Protein AF-A0A2M7LIJ0-F1 (afdb_monomer_lite)

Sequence (311 aa):
MPNNDDQLQQQYQEILNKYASSISPPPPIDIPPEVPESPKLDLEPKVDQMPIDIDTSPVDAPTKEPETLPLAPIIETPKLNLEAKVDQIPADIDEKLISPPIYFPPETENNKPSNFSKYLFYFSLIIFITVASAIGYNFINSQQVPVPTNDTVPATSSATETKFCELNDTKIAVGQTFPATDSCNVCSCNPDSTILCTENACDTDESVLGTSATPTKKVETKVYKDIKYGYQFECPITFKYQLVGTSVDGNKFPYKVETCTDGEAITTISVYDNTVIHSFGNVETQISPDKKYVIEMISDYPNIISSFKFL

Organism: NCBI:txid1974873

Structure (mmCIF, N/CA/C/O backbone):
data_AF-A0A2M7LIJ0-F1
#
_entry.id   AF-A0A2M7LIJ0-F1
#
loop_
_atom_site.group_PDB
_atom_site.id
_atom_site.type_symbol
_atom_site.label_atom_id
_atom_site.label_alt_id
_atom_site.label_comp_id
_atom_site.label_asym_id
_atom_site.label_entity_id
_atom_site.label_seq_id
_atom_site.pdbx_PDB_ins_code
_atom_site.Cartn_x
_atom_site.Cartn_y
_atom_site.Cartn_z
_atom_site.occupancy
_atom_site.B_iso_or_equiv
_atom_site.auth_seq_id
_atom_site.auth_comp_id
_atom_site.auth_asym_id
_atom_site.auth_atom_id
_atom_site.pdbx_PDB_model_num
ATOM 1 N N . MET A 1 1 ? 50.949 -19.245 -4.427 1.00 47.34 1 MET A N 1
ATOM 2 C CA . MET A 1 1 ? 50.343 -17.898 -4.452 1.00 47.34 1 MET A CA 1
ATOM 3 C C . MET A 1 1 ? 49.037 -18.003 -3.686 1.00 47.34 1 MET A C 1
ATOM 5 O O . MET A 1 1 ? 48.325 -18.959 -3.971 1.00 47.34 1 MET A O 1
ATOM 9 N N . PRO A 1 2 ? 48.788 -17.173 -2.659 1.00 53.78 2 PRO A N 1
ATOM 10 C CA . PRO A 1 2 ? 47.576 -17.305 -1.856 1.00 53.78 2 PRO A CA 1
ATOM 11 C C . PRO A 1 2 ? 46.348 -17.009 -2.722 1.00 53.78 2 PRO A C 1
ATOM 13 O O . PRO A 1 2 ? 46.418 -16.186 -3.636 1.00 53.78 2 PRO A O 1
ATOM 16 N N . ASN A 1 3 ? 45.276 -17.762 -2.485 1.00 62.16 3 ASN A N 1
ATOM 17 C CA . ASN A 1 3 ? 44.061 -17.745 -3.286 1.00 62.16 3 ASN A CA 1
ATOM 18 C C . ASN A 1 3 ? 43.369 -16.381 -3.135 1.00 62.16 3 ASN A C 1
ATOM 20 O O . ASN A 1 3 ? 43.261 -15.860 -2.026 1.00 62.16 3 ASN A O 1
ATOM 24 N N . ASN A 1 4 ? 42.919 -15.789 -4.242 1.00 66.19 4 ASN A N 1
ATOM 25 C CA . ASN A 1 4 ? 42.335 -14.439 -4.254 1.00 66.19 4 ASN A CA 1
ATOM 26 C C . ASN A 1 4 ? 41.064 -14.348 -3.380 1.00 66.19 4 ASN A C 1
ATOM 28 O O . ASN A 1 4 ? 40.712 -13.277 -2.895 1.00 66.19 4 ASN A O 1
ATOM 32 N N . ASP A 1 5 ? 40.416 -15.492 -3.157 1.00 71.62 5 ASP A N 1
ATOM 33 C CA . ASP A 1 5 ? 39.226 -15.647 -2.320 1.00 71.62 5 ASP A CA 1
ATOM 34 C C . ASP A 1 5 ? 39.545 -15.546 -0.814 1.00 71.62 5 ASP A C 1
ATOM 36 O O . ASP A 1 5 ? 38.795 -14.944 -0.046 1.00 71.62 5 ASP A O 1
ATOM 40 N N . ASP A 1 6 ? 40.721 -16.029 -0.390 1.00 75.62 6 ASP A N 1
ATOM 41 C CA . ASP A 1 6 ? 41.156 -15.964 1.013 1.00 75.62 6 ASP A CA 1
ATOM 42 C C . ASP A 1 6 ? 41.443 -14.519 1.442 1.00 75.62 6 ASP A C 1
ATOM 44 O O . ASP A 1 6 ? 41.199 -14.139 2.586 1.00 75.62 6 ASP A O 1
ATOM 48 N N . GLN A 1 7 ? 41.931 -13.686 0.516 1.00 80.00 7 GLN A N 1
ATOM 49 C CA . GLN A 1 7 ? 42.157 -12.260 0.769 1.00 80.00 7 GLN A CA 1
ATOM 50 C C . GLN A 1 7 ? 40.841 -11.491 0.909 1.00 80.00 7 GLN A C 1
ATOM 52 O O . GLN A 1 7 ? 40.719 -10.636 1.787 1.00 80.00 7 GLN A O 1
ATOM 57 N N . LEU A 1 8 ? 39.837 -11.825 0.094 1.00 82.81 8 LEU A N 1
ATOM 58 C CA . LEU A 1 8 ? 38.516 -11.204 0.167 1.00 82.81 8 LEU A CA 1
ATOM 59 C C . LEU A 1 8 ? 37.793 -11.579 1.470 1.00 82.81 8 LEU A C 1
ATOM 61 O O . LEU A 1 8 ? 37.201 -10.719 2.122 1.00 82.81 8 LEU A O 1
ATOM 65 N N . GLN A 1 9 ? 37.902 -12.842 1.887 1.00 83.06 9 GLN A N 1
ATOM 66 C CA . GLN A 1 9 ? 37.385 -13.337 3.167 1.00 83.06 9 GLN A CA 1
ATOM 67 C C . GLN A 1 9 ? 38.039 -12.625 4.359 1.00 83.06 9 GLN A C 1
ATOM 69 O O . GLN A 1 9 ? 37.346 -12.203 5.286 1.00 83.06 9 GLN A O 1
ATOM 74 N N . GLN A 1 10 ? 39.362 -12.442 4.326 1.00 87.12 10 GLN A N 1
ATOM 75 C CA . GLN A 1 10 ? 40.087 -11.726 5.380 1.00 87.12 10 GLN A CA 1
ATOM 76 C C . GLN A 1 10 ? 39.671 -10.255 5.456 1.00 87.12 10 GLN A C 1
ATOM 78 O O . GLN A 1 10 ? 39.365 -9.762 6.541 1.00 87.12 10 GLN A O 1
ATOM 83 N N . GLN A 1 11 ? 39.557 -9.583 4.309 1.00 86.88 11 GLN A N 1
ATOM 84 C CA . GLN A 1 11 ? 39.104 -8.195 4.250 1.00 86.88 11 GLN A CA 1
ATOM 85 C C . GLN A 1 11 ? 37.673 -8.037 4.789 1.00 86.88 11 GLN A C 1
ATOM 87 O O . GLN A 1 11 ? 37.376 -7.077 5.501 1.00 86.88 11 GLN A O 1
ATOM 92 N N . TYR A 1 12 ? 36.786 -8.990 4.495 1.00 88.06 12 TYR A N 1
ATOM 93 C CA . TYR A 1 12 ? 35.421 -8.991 5.017 1.00 88.06 12 TYR A CA 1
ATOM 94 C C . TYR A 1 12 ? 35.385 -9.139 6.548 1.00 88.06 12 TYR A C 1
ATOM 96 O O . TYR A 1 12 ? 34.659 -8.409 7.228 1.00 88.06 12 TYR A O 1
ATOM 104 N N . GLN A 1 13 ? 36.214 -10.024 7.108 1.00 90.06 13 GLN A N 1
ATOM 105 C CA . GLN A 1 13 ? 36.285 -10.234 8.557 1.00 90.06 13 GLN A CA 1
ATOM 106 C C . GLN A 1 13 ? 36.891 -9.047 9.313 1.00 90.06 13 GLN A C 1
ATOM 108 O O . GLN A 1 13 ? 36.435 -8.707 10.406 1.00 90.06 13 GLN A O 1
ATOM 113 N N . GLU A 1 14 ? 37.874 -8.356 8.734 1.00 91.75 14 GLU A N 1
ATOM 114 C CA . GLU A 1 14 ? 38.424 -7.131 9.325 1.00 91.75 14 GLU A CA 1
ATOM 115 C C . GLU A 1 14 ? 37.377 -6.017 9.429 1.00 91.75 14 GLU A C 1
ATOM 117 O O . GLU A 1 14 ? 37.318 -5.306 10.437 1.00 91.75 14 GLU A O 1
ATOM 122 N N . ILE A 1 15 ? 36.511 -5.891 8.420 1.00 86.44 15 ILE A N 1
ATOM 123 C CA . ILE A 1 15 ? 35.412 -4.923 8.428 1.00 86.44 15 ILE A CA 1
ATOM 124 C C . ILE A 1 15 ? 34.430 -5.251 9.559 1.00 86.44 15 ILE A C 1
ATOM 126 O O . ILE A 1 15 ? 34.106 -4.364 10.350 1.00 86.44 15 ILE A O 1
ATOM 130 N N . LEU A 1 16 ? 34.005 -6.511 9.691 1.00 82.94 16 LEU A N 1
ATOM 131 C CA . LEU A 1 16 ? 33.102 -6.946 10.765 1.00 82.94 16 LEU A CA 1
ATOM 132 C C . LEU A 1 16 ? 33.680 -6.672 12.157 1.00 82.94 16 LEU A C 1
ATOM 134 O O . LEU A 1 16 ? 32.997 -6.098 13.007 1.00 82.94 16 LEU A O 1
ATOM 138 N N . ASN A 1 17 ? 34.954 -7.001 12.372 1.00 83.81 17 ASN A N 1
ATOM 139 C CA . ASN A 1 17 ? 35.629 -6.765 13.648 1.00 83.81 17 ASN A CA 1
ATOM 140 C C . ASN A 1 17 ? 35.741 -5.271 13.975 1.00 83.81 17 ASN A C 1
ATOM 142 O O . ASN A 1 17 ? 35.553 -4.869 15.126 1.00 83.81 17 ASN A O 1
ATOM 146 N N . LYS A 1 18 ? 35.977 -4.425 12.966 1.00 85.88 18 LYS A N 1
ATOM 147 C CA . LYS A 1 18 ? 35.991 -2.968 13.132 1.00 85.88 18 LYS A CA 1
ATOM 148 C C . LYS A 1 18 ? 34.626 -2.441 13.576 1.00 85.88 18 LYS A C 1
ATOM 150 O O . LYS A 1 18 ? 34.569 -1.647 14.514 1.00 85.88 18 LYS A O 1
ATOM 155 N N . TYR A 1 19 ? 33.537 -2.910 12.966 1.00 78.06 19 TYR A N 1
ATOM 156 C CA . TYR A 1 19 ? 32.184 -2.535 13.389 1.00 78.06 19 TYR A CA 1
ATOM 157 C C . TYR A 1 19 ? 31.871 -3.028 14.805 1.00 78.06 19 TYR A C 1
ATOM 159 O O . TYR A 1 19 ? 31.426 -2.230 15.627 1.00 78.06 19 TYR A O 1
ATOM 167 N N . ALA A 1 20 ? 32.191 -4.283 15.131 1.00 81.69 20 ALA A N 1
ATOM 168 C CA . ALA A 1 20 ? 31.988 -4.838 16.470 1.00 81.69 20 ALA A CA 1
ATOM 169 C C . ALA A 1 20 ? 32.744 -4.048 17.554 1.00 81.69 20 ALA A C 1
ATOM 171 O O . ALA A 1 20 ? 32.198 -3.791 18.621 1.00 81.69 20 ALA A O 1
ATOM 172 N N . SER A 1 21 ? 33.964 -3.583 17.261 1.00 75.44 21 SER A N 1
ATOM 173 C CA . SER A 1 21 ? 34.760 -2.767 18.190 1.00 75.44 21 SER A CA 1
ATOM 174 C C . SER A 1 21 ? 34.251 -1.330 18.374 1.00 75.44 21 SER A C 1
ATOM 176 O O . SER A 1 21 ? 34.601 -0.677 19.353 1.00 75.44 21 SER A O 1
ATOM 178 N N . SER A 1 22 ? 33.431 -0.830 17.443 1.00 74.69 22 SER A N 1
ATOM 179 C CA . SER A 1 22 ? 32.863 0.526 17.493 1.00 74.69 22 SER A CA 1
ATOM 180 C C . SER A 1 22 ? 31.542 0.615 18.262 1.00 74.69 22 SER A C 1
ATOM 182 O O . SER A 1 22 ? 31.063 1.713 18.542 1.00 74.69 22 SER A O 1
ATOM 184 N N . ILE A 1 23 ? 30.962 -0.533 18.623 1.00 78.25 23 ILE A N 1
ATOM 185 C CA . ILE A 1 23 ? 29.741 -0.619 19.417 1.00 78.25 23 ILE A CA 1
ATOM 186 C C . ILE A 1 23 ? 30.167 -0.793 20.875 1.00 78.25 23 ILE A C 1
ATOM 188 O O . ILE A 1 23 ? 30.446 -1.900 21.330 1.00 78.25 23 ILE A O 1
ATOM 192 N N . SER A 1 24 ? 30.244 0.310 21.620 1.00 69.75 24 SER A N 1
ATOM 193 C CA . SER A 1 24 ? 30.340 0.223 23.078 1.00 69.75 24 SER A CA 1
ATOM 194 C C . SER A 1 24 ? 29.081 -0.474 23.606 1.00 69.75 24 SER A C 1
ATOM 196 O O . SER A 1 24 ? 27.980 -0.088 23.199 1.00 69.75 24 SER A O 1
ATOM 198 N N . PRO A 1 25 ? 29.196 -1.477 24.495 1.00 72.25 25 PRO A N 1
ATOM 199 C CA . PRO A 1 25 ? 28.020 -2.052 25.127 1.00 72.25 25 PRO A CA 1
ATOM 200 C C . PRO A 1 25 ? 27.254 -0.945 25.868 1.00 72.25 25 PRO A C 1
ATOM 202 O O . PRO A 1 25 ? 27.887 -0.040 26.428 1.00 72.25 25 PRO A O 1
ATOM 205 N N . PRO A 1 26 ? 25.909 -0.980 25.864 1.00 67.38 26 PRO A N 1
ATOM 206 C CA . PRO A 1 26 ? 25.129 -0.043 26.655 1.00 67.38 26 PRO A CA 1
ATOM 207 C C . PRO A 1 26 ? 25.558 -0.146 28.127 1.00 67.38 26 PRO A C 1
ATOM 209 O O . PRO A 1 26 ? 25.903 -1.241 28.587 1.00 67.38 26 PRO A O 1
ATOM 212 N N . PRO A 1 27 ? 25.578 0.977 28.868 1.00 68.19 27 PRO A N 1
ATOM 213 C CA . PRO A 1 27 ? 25.900 0.941 30.285 1.00 68.19 27 PRO A CA 1
ATOM 214 C C . PRO A 1 27 ? 24.936 -0.013 31.008 1.00 68.19 27 PRO A C 1
ATOM 216 O O . PRO A 1 27 ? 23.772 -0.114 30.603 1.00 68.19 27 PRO A O 1
ATOM 219 N N . PRO A 1 28 ? 25.396 -0.717 32.059 1.00 66.44 28 PRO A N 1
ATOM 220 C CA . PRO A 1 28 ? 24.528 -1.567 32.858 1.00 66.44 28 PRO A CA 1
ATOM 221 C C . PRO A 1 28 ? 23.328 -0.752 33.338 1.00 66.44 28 PRO A C 1
ATOM 223 O O . PRO A 1 28 ? 23.492 0.309 33.939 1.00 66.44 28 PRO A O 1
ATOM 226 N N . ILE A 1 29 ? 22.125 -1.229 33.031 1.00 63.50 29 ILE A N 1
ATOM 227 C CA . ILE A 1 29 ? 20.906 -0.678 33.610 1.00 63.50 29 ILE A CA 1
ATOM 228 C C . ILE A 1 29 ? 20.912 -1.129 35.070 1.00 63.50 29 ILE A C 1
ATOM 230 O O . ILE A 1 29 ? 20.751 -2.319 35.343 1.00 63.50 29 ILE A O 1
ATOM 234 N N . ASP A 1 30 ? 21.138 -0.196 35.993 1.00 57.03 30 ASP A N 1
ATOM 235 C CA . ASP A 1 30 ? 20.920 -0.430 37.418 1.00 57.03 30 ASP A CA 1
ATOM 236 C C . ASP A 1 30 ? 19.435 -0.749 37.614 1.00 57.03 30 ASP A C 1
ATOM 238 O O . ASP A 1 30 ? 18.575 0.129 37.537 1.00 57.03 30 ASP A O 1
ATOM 242 N N . ILE A 1 31 ? 19.127 -2.032 37.809 1.00 58.44 31 ILE A N 1
ATOM 243 C CA . ILE A 1 31 ? 17.791 -2.497 38.175 1.00 58.44 31 ILE A CA 1
ATOM 244 C C . ILE A 1 31 ? 17.533 -1.984 39.601 1.00 58.44 31 ILE A C 1
ATOM 246 O O . ILE A 1 31 ? 18.269 -2.369 40.516 1.00 58.44 31 ILE A O 1
ATOM 250 N N . PRO A 1 32 ? 16.529 -1.116 39.828 1.00 65.94 32 PRO A N 1
ATOM 251 C CA . PRO A 1 32 ? 16.154 -0.708 41.175 1.00 65.94 32 PRO A CA 1
ATOM 252 C C . PRO A 1 32 ? 15.731 -1.940 41.987 1.00 65.94 32 PRO A C 1
ATOM 254 O O . PRO A 1 32 ? 15.105 -2.841 41.424 1.00 65.94 32 PRO A O 1
ATOM 257 N N . PRO A 1 33 ? 16.051 -2.005 43.291 1.00 61.12 33 PRO A N 1
ATOM 258 C CA . PRO A 1 33 ? 15.687 -3.145 44.113 1.00 61.12 33 PRO A CA 1
ATOM 259 C C . PRO A 1 33 ? 14.172 -3.345 44.110 1.00 61.12 33 PRO A C 1
ATOM 261 O O . PRO A 1 33 ? 13.393 -2.399 44.236 1.00 61.12 33 PRO A O 1
ATOM 264 N N . GLU A 1 34 ? 13.808 -4.611 43.948 1.00 56.66 34 GLU A N 1
ATOM 265 C CA . GLU A 1 34 ? 12.465 -5.168 43.942 1.00 56.66 34 GLU A CA 1
ATOM 266 C C . GLU A 1 34 ? 11.611 -4.561 45.065 1.00 56.66 34 GLU A C 1
ATOM 268 O O . GLU A 1 34 ? 11.917 -4.685 46.254 1.00 56.66 34 GLU A O 1
ATOM 273 N N . VAL A 1 35 ? 10.559 -3.839 44.668 1.00 55.34 35 VAL A N 1
ATOM 274 C CA . VAL A 1 35 ? 9.555 -3.310 45.594 1.00 55.34 35 VAL A CA 1
ATOM 275 C C . VAL A 1 35 ? 8.868 -4.515 46.242 1.00 55.34 35 VAL A C 1
ATOM 277 O O . VAL A 1 35 ? 8.357 -5.364 45.510 1.00 55.34 35 VAL A O 1
ATOM 280 N N . PRO A 1 36 ? 8.842 -4.626 47.583 1.00 55.56 36 PRO A N 1
ATOM 281 C CA . PRO A 1 36 ? 8.210 -5.756 48.239 1.00 55.56 36 PRO A CA 1
ATOM 282 C C . PRO A 1 36 ? 6.715 -5.789 47.915 1.00 55.56 36 PRO A C 1
ATOM 284 O O . PRO A 1 36 ? 6.013 -4.777 47.974 1.00 55.56 36 PRO A O 1
ATOM 287 N N . GLU A 1 37 ? 6.271 -6.989 47.559 1.00 55.00 37 GLU A N 1
ATOM 288 C CA . GLU A 1 37 ? 4.902 -7.368 47.237 1.00 55.00 37 GLU A CA 1
ATOM 289 C C . GLU A 1 37 ? 3.915 -6.787 48.264 1.00 55.00 37 GLU A C 1
ATOM 291 O O . GLU A 1 37 ? 4.016 -7.017 49.472 1.00 55.00 37 GLU A O 1
ATOM 296 N N . SER A 1 38 ? 2.974 -5.975 47.779 1.00 49.22 38 SER A N 1
ATOM 297 C CA . SER A 1 38 ? 1.906 -5.417 48.608 1.00 49.22 38 SER A CA 1
ATOM 298 C C . SER A 1 38 ? 0.938 -6.535 49.024 1.00 49.22 38 SER A C 1
ATOM 300 O O . SER A 1 38 ? 0.621 -7.387 48.192 1.00 49.22 38 SER A O 1
ATOM 302 N N . PRO A 1 39 ? 0.428 -6.557 50.270 1.00 54.94 39 PRO A N 1
ATOM 303 C CA . PRO A 1 39 ? -0.480 -7.611 50.713 1.00 54.94 39 PRO A CA 1
ATOM 304 C C . PRO A 1 39 ? -1.789 -7.584 49.915 1.00 54.94 39 PRO A C 1
ATOM 306 O O . PRO A 1 39 ? -2.408 -6.527 49.774 1.00 54.94 39 PRO A O 1
ATOM 309 N N . LYS A 1 40 ? -2.229 -8.756 49.438 1.00 48.50 40 LYS A N 1
ATOM 310 C CA . LYS A 1 40 ? -3.581 -8.979 48.907 1.00 48.50 40 LYS A CA 1
ATOM 311 C C . LYS A 1 40 ? -4.617 -8.488 49.919 1.00 48.50 40 LYS A C 1
ATOM 313 O O . LYS A 1 40 ? -4.705 -9.018 51.024 1.00 48.50 40 LYS A O 1
ATOM 318 N N . LEU A 1 41 ? -5.393 -7.484 49.523 1.00 43.84 41 LEU A N 1
ATOM 319 C CA . LEU A 1 41 ? -6.593 -7.069 50.233 1.00 43.84 41 LEU A CA 1
ATOM 320 C C . LEU A 1 41 ? -7.766 -7.859 49.646 1.00 43.84 41 LEU A C 1
ATOM 322 O O . LEU A 1 41 ? -8.267 -7.527 48.574 1.00 43.84 41 LEU A O 1
ATOM 326 N N . ASP A 1 42 ? -8.161 -8.929 50.333 1.00 45.94 42 ASP A N 1
ATOM 327 C CA . ASP A 1 42 ? -9.402 -9.644 50.048 1.00 45.94 42 ASP A CA 1
ATOM 328 C C . ASP A 1 42 ? -10.584 -8.705 50.340 1.00 45.94 42 ASP A C 1
ATOM 330 O O . ASP A 1 42 ? -10.904 -8.409 51.492 1.00 45.94 42 ASP A O 1
ATOM 334 N N . LEU A 1 43 ? -11.210 -8.192 49.281 1.00 46.78 43 LEU A N 1
ATOM 335 C CA . LEU A 1 43 ? -12.466 -7.450 49.349 1.00 46.78 43 LEU A CA 1
ATOM 336 C C . LEU A 1 43 ? -13.600 -8.376 48.912 1.00 46.78 43 LEU A C 1
ATOM 338 O O . LEU A 1 43 ? -13.874 -8.566 47.730 1.00 46.78 43 LEU A O 1
ATOM 342 N N . GLU A 1 44 ? -14.252 -8.958 49.911 1.00 56.97 44 GLU A N 1
ATOM 343 C CA . GLU A 1 44 ? -15.566 -9.587 49.804 1.00 56.97 44 GLU A CA 1
ATOM 344 C C . GLU A 1 44 ? -16.628 -8.505 49.502 1.00 56.97 44 GLU A C 1
ATOM 346 O O . GLU A 1 44 ? -16.613 -7.445 50.141 1.00 56.97 44 GLU A O 1
ATOM 351 N N . PRO A 1 45 ? -17.572 -8.716 48.565 1.00 44.81 45 PRO A N 1
ATOM 352 C CA . PRO A 1 45 ? -18.580 -7.715 48.255 1.00 44.81 45 PRO A CA 1
ATOM 353 C C . PRO A 1 45 ? -19.718 -7.793 49.279 1.00 44.81 45 PRO A C 1
ATOM 355 O O . PRO A 1 45 ? -20.581 -8.669 49.211 1.00 44.81 45 PRO A O 1
ATOM 358 N N . LYS A 1 46 ? -19.759 -6.848 50.225 1.00 43.12 46 LYS A N 1
ATOM 359 C CA . LYS A 1 46 ? -20.992 -6.555 50.964 1.00 43.12 46 LYS A CA 1
ATOM 360 C C . LYS A 1 46 ? -21.889 -5.668 50.111 1.00 43.12 46 LYS A C 1
ATOM 362 O O . LYS A 1 46 ? -21.620 -4.487 49.911 1.00 43.12 46 LYS A O 1
ATOM 367 N N . VAL A 1 47 ? -22.953 -6.278 49.603 1.00 48.00 47 VAL A N 1
ATOM 368 C CA . VAL A 1 47 ? -24.116 -5.598 49.038 1.00 48.00 47 VAL A CA 1
ATOM 369 C C . VAL A 1 47 ? -24.907 -5.014 50.202 1.00 48.00 47 VAL A C 1
ATOM 371 O O . VAL A 1 47 ? -25.642 -5.744 50.859 1.00 48.00 47 VAL A O 1
ATOM 374 N N . ASP A 1 48 ? -24.770 -3.714 50.442 1.00 42.34 48 ASP A N 1
ATOM 375 C CA . ASP A 1 48 ? -25.717 -2.969 51.267 1.00 42.34 48 ASP A CA 1
ATOM 376 C C . ASP A 1 48 ? -26.477 -1.975 50.384 1.00 42.34 48 ASP A C 1
ATOM 378 O O . ASP A 1 48 ? -25.912 -1.167 49.647 1.00 42.34 48 ASP A O 1
ATOM 382 N N . GLN A 1 49 ? -27.797 -2.129 50.421 1.00 40.69 49 GLN A N 1
ATOM 383 C CA . GLN A 1 49 ? -28.786 -1.380 49.662 1.00 40.69 49 GLN A CA 1
ATOM 384 C C . GLN A 1 49 ? -28.815 0.083 50.115 1.00 40.69 49 GLN A C 1
ATOM 386 O O . GLN A 1 49 ? -28.925 0.378 51.303 1.00 40.69 49 GLN A O 1
ATOM 391 N N . MET A 1 50 ? -28.778 0.997 49.149 1.00 40.28 50 MET A N 1
ATOM 392 C CA . MET A 1 50 ? -29.030 2.421 49.350 1.00 40.28 50 MET A CA 1
ATOM 393 C C . MET A 1 50 ? -30.540 2.692 49.262 1.00 40.28 50 MET A C 1
ATOM 395 O O . MET A 1 50 ? -31.152 2.314 48.259 1.00 40.28 50 MET A O 1
ATOM 399 N N . PRO A 1 51 ? -31.160 3.371 50.243 1.00 56.31 51 PRO A N 1
ATOM 400 C CA . PRO A 1 51 ? -32.451 4.006 50.048 1.00 56.31 51 PRO A CA 1
ATOM 40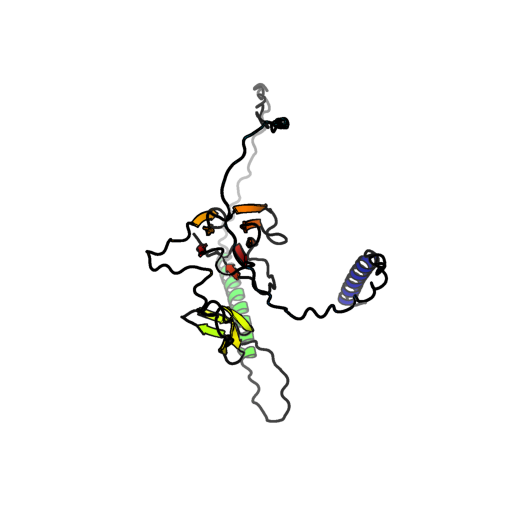1 C C . PRO A 1 51 ? -32.265 5.396 49.439 1.00 56.31 51 PRO A C 1
ATOM 403 O O . PRO A 1 51 ? -31.392 6.173 49.824 1.00 56.31 51 PRO A O 1
ATOM 406 N N . ILE A 1 52 ? -33.120 5.658 48.462 1.00 46.03 52 ILE A N 1
ATOM 407 C CA . ILE A 1 52 ? -33.355 6.932 47.798 1.00 46.03 52 ILE A CA 1
ATOM 408 C C . ILE A 1 52 ? -34.082 7.845 48.782 1.00 46.03 52 ILE A C 1
ATOM 410 O O . ILE A 1 52 ? -35.149 7.460 49.247 1.00 46.03 52 ILE A O 1
ATOM 414 N N . ASP A 1 53 ? -33.573 9.056 49.004 1.00 41.31 53 ASP A N 1
ATOM 415 C CA . ASP A 1 53 ? -34.392 10.164 49.489 1.00 41.31 53 ASP A CA 1
ATOM 416 C C . ASP A 1 53 ? -34.149 11.404 48.627 1.00 41.31 53 ASP A C 1
ATOM 418 O O . ASP A 1 53 ? -33.038 11.915 48.479 1.00 41.31 53 ASP A O 1
ATOM 422 N N . ILE A 1 54 ? -35.245 11.822 48.003 1.00 46.16 54 ILE A N 1
ATOM 423 C CA . ILE A 1 54 ? -35.426 13.055 47.255 1.00 46.16 54 ILE A CA 1
ATOM 424 C C . ILE A 1 54 ? -35.781 14.117 48.291 1.00 46.16 54 ILE A C 1
ATOM 426 O O . ILE A 1 54 ? -36.799 13.971 48.964 1.00 46.16 54 ILE A O 1
ATOM 430 N N . ASP A 1 55 ? -35.015 15.203 48.370 1.00 40.03 55 ASP A N 1
ATOM 431 C CA . ASP A 1 55 ? -35.575 16.456 48.865 1.00 40.03 55 ASP A CA 1
ATOM 432 C C . ASP A 1 55 ? -35.144 17.648 48.010 1.00 40.03 55 ASP A C 1
ATOM 434 O O . ASP A 1 55 ? -34.065 17.729 47.423 1.00 40.03 55 ASP A O 1
ATOM 438 N N . THR A 1 56 ? -36.122 18.521 47.904 1.00 39.88 56 THR A N 1
ATOM 439 C CA . THR A 1 56 ? -36.322 19.667 47.045 1.00 39.88 56 THR A CA 1
ATOM 440 C C . THR A 1 56 ? -35.797 20.954 47.680 1.00 39.88 56 THR A C 1
ATOM 442 O O . THR A 1 56 ? -35.757 21.100 48.896 1.00 39.88 56 THR A O 1
ATOM 445 N N . SER A 1 57 ? -35.592 21.946 46.807 1.00 41.44 57 SER A N 1
ATOM 446 C CA . SER A 1 57 ? -35.697 23.397 47.053 1.00 41.44 57 SER A CA 1
ATOM 447 C C . SER A 1 57 ? -34.431 24.232 47.344 1.00 41.44 57 SER A C 1
ATOM 449 O O . SER A 1 57 ? -33.403 23.712 47.766 1.00 41.44 57 SER A O 1
ATOM 451 N N . PRO A 1 58 ? -34.487 25.540 46.989 1.00 55.09 58 PRO A N 1
ATOM 452 C CA . PRO A 1 58 ? -33.406 26.263 46.318 1.00 55.09 58 PRO A CA 1
ATOM 453 C C . PRO A 1 58 ? -32.709 27.282 47.226 1.00 55.09 58 PRO A C 1
ATOM 455 O O . PRO A 1 58 ? -33.315 27.787 48.169 1.00 55.09 58 PRO A O 1
ATOM 458 N N . VAL A 1 59 ? -31.473 27.665 46.889 1.00 42.53 59 VAL A N 1
ATOM 459 C CA . VAL A 1 59 ? -30.826 28.856 47.461 1.00 42.53 59 VAL A CA 1
ATOM 460 C C . VAL A 1 59 ? -30.001 29.589 46.401 1.00 42.53 59 VAL A C 1
ATOM 462 O O . VAL A 1 59 ? -29.232 28.992 45.650 1.00 42.53 59 VAL A O 1
ATOM 465 N N . ASP A 1 60 ? -30.224 30.898 46.378 1.00 45.00 60 ASP A N 1
ATOM 466 C CA . ASP A 1 60 ? -29.617 31.940 45.561 1.00 45.00 60 ASP A CA 1
ATOM 467 C C . ASP A 1 60 ? -28.078 32.079 45.668 1.00 45.00 60 ASP A C 1
ATOM 469 O O . ASP A 1 60 ? -27.468 31.804 46.698 1.00 45.00 60 ASP A O 1
ATOM 473 N N . ALA A 1 61 ? -27.516 32.572 44.553 1.00 39.62 61 ALA A N 1
ATOM 474 C CA . ALA A 1 61 ? -26.294 33.362 44.278 1.00 39.62 61 ALA A CA 1
ATOM 475 C C . ALA A 1 61 ? -25.412 33.849 45.472 1.00 39.62 61 ALA A C 1
ATOM 477 O O . ALA A 1 61 ? -25.958 34.210 46.513 1.00 39.62 61 ALA A O 1
ATOM 478 N N . PRO A 1 62 ? -24.066 34.024 45.321 1.00 48.62 62 PRO A N 1
ATOM 479 C CA . PRO A 1 62 ? -23.510 35.010 44.375 1.00 48.62 62 PRO A CA 1
ATOM 480 C C . PRO A 1 62 ? -22.146 34.709 43.706 1.00 48.62 62 PRO A C 1
ATOM 482 O O . PRO A 1 62 ? -21.258 34.063 44.249 1.00 48.62 62 PRO A O 1
ATOM 485 N N . THR A 1 63 ? -21.996 35.300 42.517 1.00 41.28 63 THR A N 1
ATOM 486 C CA . THR A 1 63 ? -20.823 36.016 41.980 1.00 41.28 63 THR A CA 1
ATOM 487 C C . THR A 1 63 ? -19.423 35.613 42.466 1.00 41.28 63 THR A C 1
ATOM 489 O O . THR A 1 63 ? -18.987 36.046 43.533 1.00 41.28 63 THR A O 1
ATOM 492 N N . LYS A 1 64 ? -18.633 34.991 41.576 1.00 36.19 64 LYS A N 1
ATOM 493 C CA . LYS A 1 64 ? -17.226 35.383 41.387 1.00 36.19 64 LYS A CA 1
ATOM 494 C C . LYS A 1 64 ? -16.667 34.954 40.025 1.00 36.19 64 LYS A C 1
ATOM 496 O O . LYS A 1 64 ? -16.514 33.775 39.732 1.00 36.19 64 LYS A O 1
ATOM 501 N N . GLU A 1 65 ? -16.369 35.969 39.229 1.00 52.38 65 GLU A N 1
ATOM 502 C CA . GLU A 1 65 ? -15.444 35.985 38.096 1.00 52.38 65 GLU A CA 1
ATOM 503 C C . GLU A 1 65 ? -14.036 35.542 38.545 1.00 52.38 65 GLU A C 1
ATOM 505 O O . GLU A 1 65 ? -13.639 35.833 39.681 1.00 52.38 65 GLU A O 1
ATOM 510 N N . PRO A 1 66 ? -13.283 34.831 37.689 1.00 48.00 66 PRO A N 1
ATOM 511 C CA . PRO A 1 66 ? -11.998 35.414 37.315 1.00 48.00 66 PRO A CA 1
ATOM 512 C C . PRO A 1 66 ? -11.594 35.178 35.849 1.00 48.00 66 PRO A C 1
ATOM 514 O O . PRO A 1 66 ? -11.598 34.065 35.334 1.00 48.00 66 PRO A O 1
ATOM 517 N N . GLU A 1 67 ? -11.175 36.287 35.245 1.00 43.91 67 GLU A N 1
ATOM 518 C CA . GLU A 1 67 ? -9.931 36.447 34.486 1.00 43.91 67 GLU A CA 1
ATOM 519 C C . GLU A 1 67 ? -9.717 35.570 33.243 1.00 43.91 67 GLU A C 1
ATOM 521 O O . GLU A 1 67 ? -9.180 34.465 33.254 1.00 43.91 67 GLU A O 1
ATOM 526 N N . THR A 1 68 ? -10.023 36.200 32.111 1.00 44.75 68 THR A N 1
ATOM 527 C CA . THR A 1 68 ? -9.422 35.955 30.802 1.00 44.75 68 THR A CA 1
ATOM 528 C C . THR A 1 68 ? -7.889 35.983 30.873 1.00 44.75 68 THR A C 1
ATOM 530 O O . THR A 1 68 ? -7.298 37.045 31.079 1.00 44.75 68 THR A O 1
ATOM 533 N N . LEU A 1 69 ? -7.242 34.838 30.636 1.00 45.09 69 LEU A N 1
ATOM 534 C CA . LEU A 1 69 ? -5.810 34.774 30.330 1.00 45.09 69 LEU A CA 1
ATOM 535 C C . LEU A 1 69 ? -5.557 35.108 28.842 1.00 45.09 69 LEU A C 1
ATOM 537 O O . LEU A 1 69 ? -6.375 34.758 27.987 1.00 45.09 69 LEU A O 1
ATOM 541 N N . PRO A 1 70 ? -4.443 35.786 28.513 1.00 52.31 70 PRO A N 1
ATOM 542 C CA . PRO A 1 70 ? -4.241 36.411 27.212 1.00 52.31 70 PRO A CA 1
ATOM 543 C C . PRO A 1 70 ? -3.838 35.416 26.116 1.00 52.31 70 PRO A C 1
ATOM 545 O O . PRO A 1 70 ? -3.072 34.479 26.340 1.00 52.31 70 PRO A O 1
ATOM 548 N N . LEU A 1 71 ? -4.327 35.692 24.903 1.00 47.41 71 LEU A N 1
ATOM 549 C CA . LEU A 1 71 ? -3.894 35.083 23.645 1.00 47.41 71 LEU A CA 1
ATOM 550 C C . LEU A 1 71 ? -2.367 35.177 23.494 1.00 47.41 71 LEU A C 1
ATOM 552 O O . LEU A 1 71 ? -1.798 36.270 23.503 1.00 47.41 71 LEU A O 1
ATOM 556 N N . ALA A 1 72 ? -1.721 34.027 23.303 1.00 50.00 72 ALA A N 1
ATOM 557 C CA . ALA A 1 72 ? -0.326 33.950 22.889 1.00 50.00 72 ALA A CA 1
ATOM 558 C C . ALA A 1 72 ? -0.142 34.522 21.463 1.00 50.00 72 ALA A C 1
ATOM 560 O O . ALA A 1 72 ? -1.068 34.444 20.647 1.00 50.00 72 ALA A O 1
ATOM 561 N N . PRO A 1 73 ? 1.033 35.093 21.138 1.00 51.09 73 PRO A N 1
ATOM 562 C CA . PRO A 1 73 ? 1.248 35.768 19.871 1.00 51.09 73 PRO A CA 1
ATOM 563 C C . PRO A 1 73 ? 1.408 34.770 18.723 1.00 51.09 73 PRO A C 1
ATOM 565 O O . PRO A 1 73 ? 2.169 33.805 18.788 1.00 51.09 73 PRO A O 1
ATOM 568 N N . ILE A 1 74 ? 0.683 35.063 17.651 1.00 49.75 74 ILE A N 1
ATOM 569 C CA . ILE A 1 74 ? 0.753 34.429 16.338 1.00 49.75 74 ILE A CA 1
ATOM 570 C C . ILE A 1 74 ? 2.151 34.695 15.766 1.00 49.75 74 ILE A C 1
ATOM 572 O O . ILE A 1 74 ? 2.499 35.838 15.474 1.00 49.75 74 ILE A O 1
ATOM 576 N N . ILE A 1 75 ? 2.967 33.651 15.632 1.00 43.78 75 ILE A N 1
ATOM 577 C CA . ILE A 1 75 ? 4.231 33.723 14.897 1.00 43.78 75 ILE A CA 1
ATOM 578 C C . ILE A 1 75 ? 3.873 33.661 13.413 1.00 43.78 75 ILE A C 1
ATOM 580 O O . ILE A 1 75 ? 3.503 32.607 12.894 1.00 43.78 75 ILE A O 1
ATOM 584 N N . GLU A 1 76 ? 3.943 34.805 12.736 1.00 49.25 76 GLU A N 1
ATOM 585 C CA . GLU A 1 76 ? 3.880 34.864 11.280 1.00 49.25 76 GLU A CA 1
ATOM 586 C C . GLU A 1 76 ? 5.070 34.097 10.689 1.00 49.25 76 GLU A C 1
ATOM 588 O O . GLU A 1 76 ? 6.237 34.409 10.928 1.00 49.25 76 GLU A O 1
ATOM 593 N N . THR A 1 77 ? 4.770 33.072 9.897 1.00 46.91 77 THR A N 1
ATOM 594 C CA . THR A 1 77 ? 5.742 32.411 9.026 1.00 46.91 77 THR A CA 1
ATOM 595 C C . THR A 1 77 ? 6.305 33.418 8.017 1.00 46.91 77 THR A C 1
ATOM 597 O O . THR A 1 77 ? 5.513 34.105 7.360 1.00 46.91 77 THR A O 1
ATOM 600 N N . PRO A 1 78 ? 7.630 33.489 7.799 1.00 44.06 78 PRO A N 1
ATOM 601 C CA . PRO A 1 78 ? 8.180 34.349 6.766 1.00 44.06 78 PRO A CA 1
ATOM 602 C C . PRO A 1 78 ? 7.812 33.790 5.385 1.00 44.06 78 PRO A C 1
ATOM 604 O O . PRO A 1 78 ? 8.182 32.673 5.024 1.00 44.06 78 PRO A O 1
ATOM 607 N N . LYS A 1 79 ? 7.083 34.585 4.594 1.00 42.31 79 LYS A N 1
ATOM 608 C CA . LYS A 1 79 ? 6.927 34.364 3.151 1.00 42.31 79 LYS A CA 1
ATOM 609 C C . LYS A 1 79 ? 8.302 34.478 2.495 1.00 42.31 79 LYS A C 1
ATOM 611 O O . LYS A 1 79 ? 8.832 35.578 2.353 1.00 42.31 79 LYS A O 1
ATOM 616 N N . LEU A 1 80 ? 8.863 33.350 2.070 1.00 36.50 80 LEU A N 1
ATOM 617 C CA . LEU A 1 80 ? 10.016 33.327 1.178 1.00 36.50 80 LEU A CA 1
ATOM 618 C C . LEU A 1 80 ? 9.548 33.746 -0.222 1.00 36.50 80 LEU A C 1
ATOM 620 O O . LEU A 1 80 ? 9.021 32.940 -0.985 1.00 36.50 80 LEU A O 1
ATOM 624 N N . ASN A 1 81 ? 9.694 35.032 -0.529 1.00 41.19 81 ASN A N 1
ATOM 625 C CA . ASN A 1 81 ? 9.499 35.568 -1.867 1.00 41.19 81 ASN A CA 1
ATOM 626 C C . ASN A 1 81 ? 10.814 35.410 -2.642 1.00 41.19 81 ASN A C 1
ATOM 628 O O . ASN A 1 81 ? 11.777 36.135 -2.394 1.00 41.19 81 ASN A O 1
ATOM 632 N N . LEU A 1 82 ? 10.878 34.416 -3.527 1.00 45.06 82 LEU A N 1
ATOM 633 C CA . LEU A 1 82 ? 12.018 34.200 -4.412 1.00 45.06 82 LEU A CA 1
ATOM 634 C C . LEU A 1 82 ? 11.755 34.935 -5.734 1.00 45.06 82 LEU A C 1
ATOM 636 O O . LEU A 1 82 ? 11.383 34.335 -6.739 1.00 45.06 82 LEU A O 1
ATOM 640 N N . GLU A 1 83 ? 11.919 36.256 -5.731 1.00 45.19 83 GLU A N 1
ATOM 641 C CA . GLU A 1 83 ? 12.013 37.019 -6.976 1.00 45.19 83 GLU A CA 1
ATOM 642 C C . GLU A 1 83 ? 13.417 36.821 -7.555 1.00 45.19 83 GLU A C 1
ATOM 644 O O . GLU A 1 83 ? 14.406 37.396 -7.096 1.00 45.19 83 GLU A O 1
ATOM 649 N N . ALA A 1 84 ? 13.504 35.950 -8.560 1.00 42.34 84 ALA A N 1
ATOM 650 C CA . ALA A 1 84 ? 14.687 35.795 -9.389 1.00 42.34 84 ALA A CA 1
ATOM 651 C C . ALA A 1 84 ? 14.943 37.108 -10.141 1.00 42.34 84 ALA A C 1
ATOM 653 O O . ALA A 1 84 ? 14.226 37.472 -11.075 1.00 42.34 84 ALA A O 1
ATOM 654 N N . LYS A 1 85 ? 15.982 37.826 -9.719 1.00 41.53 85 LYS A N 1
ATOM 655 C CA . LYS A 1 85 ? 16.511 38.984 -10.425 1.00 41.53 85 LYS A CA 1
ATOM 656 C C . LYS A 1 85 ? 17.216 38.482 -11.687 1.00 41.53 85 LYS A C 1
ATOM 658 O O . LYS A 1 85 ? 18.308 37.927 -11.623 1.00 41.53 85 LYS A O 1
ATOM 663 N N . VAL A 1 86 ? 16.539 38.608 -12.826 1.00 44.91 86 VAL A N 1
ATOM 664 C CA . VAL A 1 86 ? 17.136 38.420 -14.152 1.00 44.91 86 VAL A CA 1
ATOM 665 C C . VAL A 1 86 ? 18.042 39.621 -14.396 1.00 44.91 86 VAL A C 1
ATOM 667 O O . VAL A 1 86 ? 17.574 40.688 -14.794 1.00 44.91 86 VAL A O 1
ATOM 670 N N . ASP A 1 87 ? 19.330 39.467 -14.101 1.00 46.62 87 ASP A N 1
ATOM 671 C CA . ASP A 1 87 ? 20.324 40.452 -14.503 1.00 46.62 87 ASP A CA 1
ATOM 672 C C . ASP A 1 87 ? 20.464 40.422 -16.032 1.00 46.62 87 ASP A C 1
ATOM 674 O O . ASP A 1 87 ? 20.714 39.390 -16.660 1.00 46.62 87 ASP A O 1
ATOM 678 N N . GLN A 1 88 ? 20.234 41.591 -16.625 1.00 45.19 88 GLN A N 1
ATOM 679 C CA . GLN A 1 88 ? 20.436 41.887 -18.035 1.00 45.19 88 GLN A CA 1
ATOM 680 C C . GLN A 1 88 ? 21.890 41.619 -18.431 1.00 45.19 88 GLN A C 1
ATOM 682 O O . GLN A 1 88 ? 22.815 42.219 -17.887 1.00 45.19 88 GLN A O 1
ATOM 687 N N . ILE A 1 89 ? 22.080 40.764 -19.434 1.00 44.38 89 ILE A N 1
ATOM 688 C CA . ILE A 1 89 ? 23.336 40.656 -20.179 1.00 44.38 89 ILE A CA 1
ATOM 689 C C . ILE A 1 89 ? 23.404 41.869 -21.123 1.00 44.38 89 ILE A C 1
ATOM 691 O O . ILE A 1 89 ? 22.489 42.033 -21.935 1.00 44.38 89 ILE A O 1
ATOM 695 N N . PRO A 1 90 ? 24.441 42.724 -21.059 1.00 50.03 90 PRO A N 1
ATOM 696 C CA . PRO A 1 90 ? 24.624 43.778 -22.043 1.00 50.03 90 PRO A CA 1
ATOM 697 C C . PRO A 1 90 ? 25.016 43.166 -23.389 1.00 50.03 90 PRO A C 1
ATOM 699 O O . PRO A 1 90 ? 25.984 42.413 -23.492 1.00 50.03 90 PRO A O 1
ATOM 702 N N . ALA A 1 91 ? 24.249 43.509 -24.417 1.00 47.25 91 ALA A N 1
ATOM 703 C CA . ALA A 1 91 ? 24.621 43.319 -25.804 1.00 47.25 91 ALA A CA 1
ATOM 704 C C . ALA A 1 91 ? 25.634 44.402 -26.188 1.00 47.25 91 ALA A C 1
ATOM 706 O O . ALA A 1 91 ? 25.211 45.528 -26.417 1.00 47.25 91 ALA A O 1
ATOM 707 N N . ASP A 1 92 ? 26.926 44.068 -26.219 1.00 52.22 92 ASP A N 1
ATOM 708 C CA . ASP A 1 92 ? 27.919 44.705 -27.098 1.00 52.22 92 ASP A CA 1
ATOM 709 C C . ASP A 1 92 ? 29.269 43.974 -26.995 1.00 52.22 92 ASP A C 1
ATOM 711 O O . ASP A 1 92 ? 29.981 44.156 -26.010 1.00 52.22 92 ASP A O 1
ATOM 715 N N . ILE A 1 93 ? 29.623 43.125 -27.969 1.00 54.12 93 ILE A N 1
ATOM 716 C CA . ILE A 1 93 ? 31.034 42.898 -28.325 1.00 54.12 93 ILE A CA 1
ATOM 717 C C . ILE A 1 93 ? 31.113 42.712 -29.838 1.00 54.12 93 ILE A C 1
ATOM 719 O O . ILE A 1 93 ? 30.527 41.790 -30.411 1.00 54.12 93 ILE A O 1
ATOM 723 N N . ASP A 1 94 ? 31.872 43.623 -30.427 1.00 47.53 94 ASP A N 1
ATOM 724 C CA . ASP A 1 94 ? 32.178 43.785 -31.831 1.00 47.53 94 ASP A CA 1
ATOM 725 C C . ASP A 1 94 ? 32.603 42.515 -32.581 1.00 47.53 94 ASP A C 1
ATOM 727 O O . ASP A 1 94 ? 33.415 41.687 -32.158 1.00 47.53 94 ASP A O 1
ATOM 731 N N . GLU A 1 95 ? 32.089 42.476 -33.802 1.00 55.16 95 GLU A N 1
ATOM 732 C CA . GLU A 1 95 ? 32.648 41.865 -34.993 1.00 55.16 95 GLU A CA 1
ATOM 733 C C . GLU A 1 95 ? 34.177 42.032 -35.080 1.00 55.16 95 GLU A C 1
ATOM 735 O O . GLU A 1 95 ? 34.675 43.155 -35.111 1.00 55.16 95 GLU A O 1
ATOM 740 N N . LYS A 1 96 ? 34.912 40.905 -35.156 1.00 56.00 96 LYS A N 1
ATOM 741 C CA . LYS A 1 96 ? 36.063 40.651 -36.060 1.00 56.00 96 LYS A CA 1
ATOM 742 C C . LYS A 1 96 ? 36.962 39.530 -35.529 1.00 56.00 96 LYS A C 1
ATOM 744 O O . LYS A 1 96 ? 37.987 39.772 -34.899 1.00 56.00 96 LYS A O 1
ATOM 749 N N . LEU A 1 97 ? 36.655 38.290 -35.910 1.00 44.38 97 LEU A N 1
ATOM 750 C CA . LEU A 1 97 ? 37.694 37.277 -36.100 1.00 44.38 97 LEU A CA 1
ATOM 751 C C . LEU A 1 97 ? 37.295 36.337 -37.240 1.00 44.38 97 LEU A C 1
ATOM 753 O O . LEU A 1 97 ? 36.517 35.403 -37.084 1.00 44.38 97 LEU A O 1
ATOM 757 N N . ILE A 1 98 ? 37.821 36.653 -38.419 1.00 53.50 98 ILE A N 1
ATOM 758 C CA . ILE A 1 98 ? 37.743 35.835 -39.627 1.00 53.50 98 ILE A CA 1
ATOM 759 C C . ILE A 1 98 ? 38.509 34.538 -39.341 1.00 53.50 98 ILE A C 1
ATOM 761 O O . ILE A 1 98 ? 39.734 34.561 -39.218 1.00 53.50 98 ILE A O 1
ATOM 765 N N . SER A 1 99 ? 37.804 33.414 -39.217 1.00 61.00 99 SER A N 1
ATOM 766 C CA . SER A 1 99 ? 38.428 32.093 -39.294 1.00 61.00 99 SER A CA 1
ATOM 767 C C . SER A 1 99 ? 38.728 31.761 -40.765 1.00 61.00 99 SER A C 1
ATOM 769 O O . SER A 1 99 ? 37.939 32.106 -41.650 1.00 61.00 99 SER A O 1
ATOM 771 N N . PRO A 1 100 ? 39.875 31.133 -41.079 1.00 70.81 100 PRO A N 1
ATOM 772 C CA . PRO A 1 100 ? 40.161 30.698 -42.441 1.00 70.81 100 PRO A CA 1
ATOM 773 C C . PRO A 1 100 ? 39.210 29.557 -42.8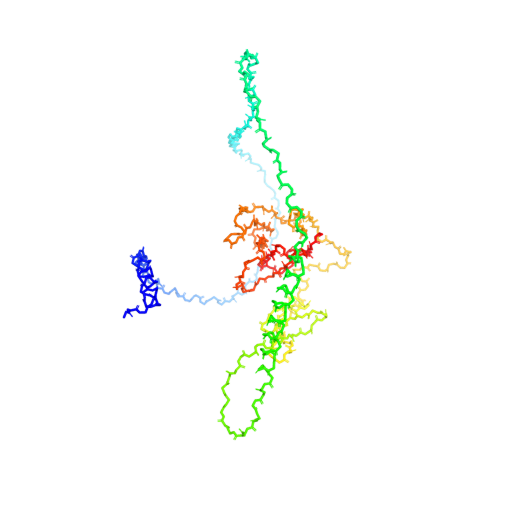49 1.00 70.81 100 PRO A C 1
ATOM 775 O O . PRO A 1 100 ? 38.780 28.783 -41.989 1.00 70.81 100 PRO A O 1
ATOM 778 N N . PRO A 1 101 ? 38.884 29.411 -44.147 1.00 61.88 101 PRO A N 1
ATOM 779 C CA . PRO A 1 101 ? 38.026 28.327 -44.606 1.00 61.88 101 PRO A CA 1
ATOM 780 C C . PRO A 1 101 ? 38.695 26.971 -44.344 1.00 61.88 101 PRO A C 1
ATOM 782 O O . PRO A 1 101 ? 39.830 26.731 -44.756 1.00 61.88 101 PRO A O 1
ATOM 785 N N . ILE A 1 102 ? 37.974 26.080 -43.660 1.00 61.38 102 ILE A N 1
ATOM 786 C CA . ILE A 1 102 ? 38.359 24.679 -43.479 1.00 61.38 102 ILE A CA 1
ATOM 787 C C . ILE A 1 102 ? 38.311 24.004 -44.856 1.00 61.38 102 ILE A C 1
ATOM 789 O O . ILE A 1 102 ? 37.244 23.839 -45.445 1.00 61.38 102 ILE A O 1
ATOM 793 N N . TYR A 1 103 ? 39.477 23.629 -45.380 1.00 63.59 103 TYR A N 1
ATOM 794 C CA . TYR A 1 103 ? 39.589 22.791 -46.569 1.00 63.59 103 TYR A CA 1
ATOM 795 C C . TYR A 1 103 ? 39.290 21.340 -46.180 1.00 63.59 103 TYR A C 1
ATOM 797 O O . TYR A 1 103 ? 40.096 20.695 -45.509 1.00 63.59 103 TYR A O 1
ATOM 805 N N . PHE A 1 104 ? 38.128 20.832 -46.587 1.00 63.34 104 PHE A N 1
ATOM 806 C CA . PHE A 1 104 ? 37.821 19.408 -46.498 1.00 63.34 104 PHE A CA 1
ATOM 807 C C . PHE A 1 104 ? 38.493 18.692 -47.679 1.00 63.34 104 PHE A C 1
ATOM 809 O O . PHE A 1 104 ? 38.178 19.013 -48.829 1.00 63.34 104 PHE A O 1
ATOM 816 N N . PRO A 1 105 ? 39.432 17.756 -47.444 1.00 70.75 105 PRO A N 1
ATOM 817 C CA . PRO A 1 105 ? 39.973 16.949 -48.527 1.00 70.75 105 PRO A CA 1
ATOM 818 C C . PRO A 1 105 ? 38.854 16.078 -49.123 1.00 70.75 105 PRO A C 1
ATOM 820 O O . PRO A 1 105 ? 37.974 15.631 -48.384 1.00 70.75 105 PRO A O 1
ATOM 823 N N . PRO A 1 106 ? 38.864 15.829 -50.443 1.00 62.00 106 PRO A N 1
ATOM 824 C CA . PRO A 1 106 ? 37.840 15.016 -51.081 1.00 62.00 106 PRO A CA 1
ATOM 825 C C . PRO A 1 106 ? 37.881 13.589 -50.530 1.00 62.00 106 PRO A C 1
ATOM 827 O O . PRO A 1 106 ? 38.932 12.941 -50.508 1.00 62.00 106 PRO A O 1
ATOM 830 N N . GLU A 1 107 ? 36.719 13.111 -50.091 1.00 56.16 107 GLU A N 1
ATOM 831 C CA . GLU A 1 107 ? 36.495 11.724 -49.702 1.00 56.16 107 GLU A CA 1
ATOM 832 C C . GLU A 1 107 ? 36.862 10.818 -50.882 1.00 56.16 107 GLU A C 1
ATOM 834 O O . GLU A 1 107 ? 36.277 10.880 -51.964 1.00 56.16 107 GLU A O 1
ATOM 839 N N . THR A 1 108 ? 37.888 9.991 -50.692 1.00 56.50 108 THR A N 1
ATOM 840 C CA . THR A 1 108 ? 38.256 8.964 -51.664 1.00 56.50 108 THR A CA 1
ATOM 841 C C . THR A 1 108 ? 37.291 7.802 -51.497 1.00 56.50 108 THR A C 1
ATOM 843 O O . THR A 1 108 ? 37.490 6.896 -50.687 1.00 56.50 108 THR A O 1
ATOM 846 N N . GLU A 1 109 ? 36.218 7.853 -52.280 1.00 59.56 109 GLU A N 1
ATOM 847 C CA . GLU A 1 109 ? 35.219 6.802 -52.412 1.00 59.56 109 GLU A CA 1
ATOM 848 C C . GLU A 1 109 ? 35.846 5.573 -53.100 1.00 59.56 109 GLU A C 1
ATOM 850 O O . GLU A 1 109 ? 35.749 5.353 -54.308 1.00 59.56 109 GLU A O 1
ATOM 855 N N . ASN A 1 110 ? 36.555 4.751 -52.324 1.00 61.16 110 ASN A N 1
ATOM 856 C CA . ASN A 1 110 ? 37.037 3.449 -52.773 1.00 61.16 110 ASN A CA 1
ATOM 857 C C . ASN A 1 110 ? 35.873 2.447 -52.775 1.00 61.16 110 ASN A C 1
ATOM 859 O O . ASN A 1 110 ? 35.788 1.557 -51.928 1.00 61.16 110 ASN A O 1
ATOM 863 N N . ASN A 1 111 ? 34.979 2.581 -53.756 1.00 67.44 111 ASN A N 1
ATOM 864 C CA . ASN A 1 111 ? 33.918 1.620 -54.053 1.00 67.44 111 ASN A CA 1
ATOM 865 C C . ASN A 1 111 ? 34.500 0.319 -54.624 1.00 67.44 111 ASN A C 1
ATOM 867 O O . ASN A 1 111 ? 34.379 0.010 -55.809 1.00 67.44 111 ASN A O 1
ATOM 871 N N . LYS A 1 112 ? 35.132 -0.484 -53.765 1.00 64.81 112 LYS A N 1
ATOM 872 C CA . LYS A 1 112 ? 35.356 -1.903 -54.036 1.00 64.81 112 LYS A CA 1
ATOM 873 C C . LYS A 1 112 ? 34.174 -2.668 -53.440 1.00 64.81 112 LYS A C 1
ATOM 875 O O . LYS A 1 112 ? 34.029 -2.639 -52.218 1.00 64.81 112 LYS A O 1
ATOM 880 N N . PRO A 1 113 ? 33.346 -3.371 -54.239 1.00 62.44 113 PRO A N 1
ATOM 881 C CA . PRO A 1 113 ? 32.247 -4.166 -53.705 1.00 62.44 113 PRO A CA 1
ATOM 882 C C . PRO A 1 113 ? 32.842 -5.280 -52.845 1.00 62.44 113 PRO A C 1
ATOM 884 O O . PRO A 1 113 ? 33.365 -6.282 -53.338 1.00 62.44 113 PRO A O 1
ATOM 887 N N . SER A 1 114 ? 32.856 -5.062 -51.536 1.00 69.00 114 SER A N 1
ATOM 888 C CA . SER A 1 114 ? 33.364 -6.033 -50.587 1.00 69.00 114 SER A CA 1
ATOM 889 C C . SER A 1 114 ? 32.205 -6.931 -50.183 1.00 69.00 114 SER A C 1
ATOM 891 O O . SER A 1 114 ? 31.108 -6.473 -49.874 1.00 69.00 114 SER A O 1
ATOM 893 N N . ASN A 1 115 ? 32.443 -8.241 -50.148 1.00 72.50 115 ASN A N 1
ATOM 894 C CA . ASN A 1 115 ? 31.488 -9.218 -49.618 1.00 72.50 115 ASN A CA 1
ATOM 895 C C . ASN A 1 115 ? 31.284 -9.063 -48.090 1.00 72.50 115 ASN A C 1
ATOM 897 O O . ASN A 1 115 ? 30.860 -10.003 -47.429 1.00 72.50 115 ASN A O 1
ATOM 901 N N . PHE A 1 116 ? 31.599 -7.896 -47.519 1.00 77.88 116 PHE A N 1
ATOM 902 C CA . PHE A 1 116 ? 31.577 -7.587 -46.095 1.00 77.88 116 PHE A CA 1
ATOM 903 C C . PHE A 1 116 ? 30.202 -7.827 -45.476 1.00 77.88 116 PHE A C 1
ATOM 905 O O . PHE A 1 116 ? 30.116 -8.457 -44.430 1.00 77.88 116 PHE A O 1
ATOM 912 N N . SER A 1 117 ? 29.122 -7.451 -46.164 1.00 77.88 117 SER A N 1
ATOM 913 C CA . SER A 1 117 ? 27.759 -7.737 -45.698 1.00 77.88 117 SER A CA 1
ATOM 914 C C . SER A 1 117 ? 27.455 -9.236 -45.639 1.00 77.88 117 SER A C 1
ATOM 916 O O . SER A 1 117 ? 26.811 -9.695 -44.700 1.00 77.88 117 SER A O 1
ATOM 918 N N . LYS A 1 118 ? 27.978 -10.027 -46.586 1.00 83.06 118 LYS A N 1
ATOM 919 C CA . LYS A 1 118 ? 27.862 -11.493 -46.553 1.00 83.06 118 LYS A CA 1
ATOM 920 C C . LYS A 1 118 ? 28.653 -12.064 -45.378 1.00 83.06 118 LYS A C 1
ATOM 922 O O . LYS A 1 118 ? 28.136 -12.911 -44.663 1.00 83.06 118 LYS A O 1
ATOM 927 N N . TYR A 1 119 ? 29.870 -11.576 -45.138 1.00 88.56 119 TYR A N 1
ATOM 928 C CA . TYR A 1 119 ? 30.676 -12.003 -43.992 1.00 88.56 119 TYR A CA 1
ATOM 929 C C . TYR A 1 119 ? 30.040 -11.626 -42.648 1.00 88.56 119 TYR A C 1
ATOM 931 O O . TYR A 1 119 ? 30.041 -12.454 -41.744 1.00 88.56 119 TYR A O 1
ATOM 939 N N . LEU A 1 120 ? 29.429 -10.443 -42.527 1.00 87.19 120 LEU A N 1
ATOM 940 C CA . LEU A 1 120 ? 28.667 -10.051 -41.336 1.00 87.19 120 LEU A CA 1
ATOM 941 C C . LEU A 1 120 ? 27.442 -10.945 -41.119 1.00 87.19 120 LEU A C 1
ATOM 943 O O . LEU A 1 120 ? 27.176 -11.351 -39.989 1.00 87.19 120 LEU A O 1
ATOM 947 N N . PHE A 1 121 ? 26.735 -11.306 -42.193 1.00 90.81 121 PHE A N 1
ATOM 948 C CA . PHE A 1 121 ? 25.607 -12.231 -42.118 1.00 90.81 121 PHE A CA 1
ATOM 949 C C . PHE A 1 121 ? 26.044 -13.629 -41.657 1.00 90.81 121 PHE A C 1
ATOM 951 O O . PHE A 1 121 ? 25.446 -14.186 -40.740 1.00 90.81 121 PHE A O 1
ATOM 958 N N . TYR A 1 122 ? 27.128 -14.175 -42.220 1.00 94.12 122 TYR A N 1
ATOM 959 C CA . TYR A 1 122 ? 27.665 -15.470 -41.788 1.00 94.12 122 TYR A CA 1
ATOM 960 C C . TYR A 1 122 ? 28.192 -15.438 -40.350 1.00 94.12 122 TYR A C 1
ATOM 962 O O . TYR A 1 122 ? 27.973 -16.387 -39.604 1.00 94.12 122 TYR A O 1
ATOM 970 N N . PHE A 1 123 ? 28.842 -14.350 -39.933 1.00 92.38 123 PHE A N 1
ATOM 971 C CA . PHE A 1 123 ? 29.331 -14.193 -38.563 1.00 92.38 123 PHE A CA 1
ATOM 972 C C . PHE A 1 123 ? 28.177 -14.135 -37.552 1.00 92.38 123 PHE A C 1
ATOM 974 O O . PHE A 1 123 ? 28.211 -14.818 -36.530 1.00 92.38 123 PHE A O 1
ATOM 981 N N . SER A 1 124 ? 27.112 -13.397 -37.878 1.00 94.00 124 SER A N 1
ATOM 982 C CA . SER A 1 124 ? 25.887 -13.350 -37.074 1.00 94.00 124 SER A CA 1
ATOM 983 C C . SER A 1 124 ? 25.189 -14.715 -37.001 1.00 94.00 124 SER A C 1
ATOM 985 O O . SER A 1 124 ? 24.796 -15.142 -35.916 1.00 94.00 124 SER A O 1
ATOM 987 N N . LEU A 1 125 ? 25.110 -15.445 -38.121 1.00 95.06 125 LEU A N 1
ATOM 988 C CA . LEU A 1 125 ? 24.536 -16.793 -38.174 1.00 95.06 125 LEU A CA 1
ATOM 989 C C . LEU A 1 125 ? 25.321 -17.789 -37.305 1.00 95.06 125 LEU A C 1
ATOM 991 O O . LEU A 1 125 ? 24.719 -18.584 -36.586 1.00 95.06 125 LEU A O 1
ATOM 995 N N . ILE A 1 126 ? 26.656 -17.734 -37.337 1.00 95.69 126 ILE A N 1
ATOM 996 C CA . ILE A 1 126 ? 27.514 -18.606 -36.524 1.00 95.69 126 ILE A CA 1
ATOM 997 C C . ILE A 1 126 ? 27.275 -18.355 -35.030 1.00 95.69 126 ILE A C 1
ATOM 999 O O . ILE A 1 126 ? 27.094 -19.315 -34.287 1.00 95.69 126 ILE A O 1
ATOM 1003 N N . ILE A 1 127 ? 27.205 -17.091 -34.595 1.00 95.75 127 ILE A N 1
ATOM 1004 C CA . ILE A 1 127 ? 26.926 -16.746 -33.188 1.00 95.75 127 ILE A CA 1
ATOM 1005 C C . ILE A 1 127 ? 25.535 -17.229 -32.760 1.00 95.75 127 ILE A C 1
ATOM 1007 O O . ILE A 1 127 ? 25.365 -17.755 -31.662 1.00 95.75 127 ILE A O 1
ATOM 1011 N N . PHE A 1 128 ? 24.529 -17.091 -33.621 1.00 96.06 128 PHE A N 1
ATOM 1012 C CA . PHE A 1 128 ? 23.183 -17.562 -33.305 1.00 96.06 128 PHE A CA 1
ATOM 1013 C C . PHE A 1 128 ? 23.140 -19.087 -33.112 1.00 96.06 128 PHE A C 1
ATOM 1015 O O . PHE A 1 128 ? 22.550 -19.579 -32.149 1.00 96.06 128 PHE A O 1
ATOM 1022 N N . ILE A 1 129 ? 23.818 -19.843 -33.984 1.00 96.44 129 ILE A N 1
ATOM 1023 C CA . ILE A 1 129 ? 23.882 -21.308 -33.899 1.00 96.44 129 ILE A CA 1
ATOM 1024 C C . ILE A 1 129 ? 24.633 -21.764 -32.643 1.00 96.44 129 ILE A C 1
ATOM 1026 O O . ILE A 1 129 ? 24.202 -22.729 -32.009 1.00 96.44 129 ILE A O 1
ATOM 1030 N N . THR A 1 130 ? 25.722 -21.095 -32.248 1.00 95.06 130 THR A N 1
ATOM 1031 C CA . THR A 1 130 ? 26.469 -21.474 -31.036 1.00 95.06 130 THR A CA 1
ATOM 1032 C C . THR A 1 130 ? 25.647 -21.248 -29.771 1.00 95.06 130 THR A C 1
ATOM 1034 O O . THR A 1 130 ? 25.613 -22.129 -28.913 1.00 95.06 130 THR A O 1
ATOM 1037 N N . VAL A 1 131 ? 24.916 -20.133 -29.679 1.00 96.44 131 VAL A N 1
ATOM 1038 C CA . VAL A 1 131 ? 24.019 -19.850 -28.547 1.00 96.44 131 VAL A CA 1
ATOM 1039 C C . VAL A 1 131 ? 22.855 -20.843 -28.505 1.00 96.44 131 VAL A C 1
ATOM 1041 O O . VAL A 1 131 ? 22.589 -21.425 -27.455 1.00 96.44 131 VAL A O 1
ATOM 1044 N N . ALA A 1 132 ? 22.204 -21.112 -29.640 1.00 93.75 132 ALA A N 1
ATOM 1045 C CA . ALA A 1 132 ? 21.109 -22.080 -29.713 1.00 93.75 132 ALA A CA 1
ATOM 1046 C C . ALA A 1 132 ? 21.566 -23.505 -29.355 1.00 93.75 132 ALA A C 1
ATOM 1048 O O . ALA A 1 132 ? 20.872 -24.218 -28.632 1.00 93.75 132 ALA A O 1
ATOM 1049 N N . SER A 1 133 ? 22.762 -23.901 -29.801 1.00 92.81 133 SER A N 1
ATOM 1050 C CA . SER A 1 133 ? 23.353 -25.202 -29.472 1.00 92.81 133 SER A CA 1
ATOM 1051 C C . SER A 1 133 ? 23.727 -25.298 -27.994 1.00 92.81 133 SER A C 1
ATOM 1053 O O . SER A 1 133 ? 23.498 -26.338 -27.387 1.00 92.81 133 SER A O 1
ATOM 1055 N N . ALA A 1 134 ? 24.246 -24.226 -27.386 1.00 90.50 134 ALA A N 1
ATOM 1056 C CA . ALA A 1 134 ? 24.535 -24.189 -25.954 1.00 90.50 134 ALA A CA 1
ATOM 1057 C C . ALA A 1 134 ? 23.251 -24.307 -25.118 1.00 90.50 134 ALA A C 1
ATOM 1059 O O . ALA A 1 134 ? 23.213 -25.079 -24.162 1.00 90.50 134 ALA A O 1
ATOM 1060 N N . ILE A 1 135 ? 22.179 -23.605 -25.494 1.00 90.88 135 ILE A N 1
ATOM 1061 C CA . ILE A 1 135 ? 20.873 -23.713 -24.824 1.00 90.88 135 ILE A CA 1
ATOM 1062 C C . ILE A 1 135 ? 20.304 -25.131 -24.985 1.00 90.88 135 ILE A C 1
ATOM 1064 O O . ILE A 1 135 ? 19.900 -25.743 -23.999 1.00 90.88 135 ILE A O 1
ATOM 1068 N N . GLY A 1 136 ? 20.338 -25.692 -26.198 1.00 89.56 136 GLY A N 1
ATOM 1069 C CA . GLY A 1 136 ? 19.882 -27.058 -26.465 1.00 89.56 136 GLY A CA 1
ATOM 1070 C C . GLY A 1 136 ? 20.695 -28.123 -25.723 1.00 89.56 136 GLY A C 1
ATOM 1071 O O . GLY A 1 136 ? 20.122 -29.059 -25.173 1.00 89.56 136 GLY A O 1
ATOM 1072 N N . TYR A 1 137 ? 22.017 -27.960 -25.636 1.00 88.06 137 TYR A N 1
ATOM 1073 C CA . TYR A 1 137 ? 22.895 -28.864 -24.892 1.00 88.06 137 TYR A CA 1
ATOM 1074 C C . TYR A 1 137 ? 22.606 -28.831 -23.386 1.00 88.06 137 TYR A C 1
ATOM 1076 O O . TYR A 1 137 ? 22.482 -29.884 -22.764 1.00 88.06 137 TYR A O 1
ATOM 1084 N N . ASN A 1 138 ? 22.419 -27.639 -22.807 1.00 78.44 138 ASN A N 1
ATOM 1085 C CA . ASN A 1 138 ? 22.016 -27.501 -21.404 1.00 78.44 138 ASN A CA 1
ATOM 1086 C C . ASN A 1 138 ? 20.638 -28.130 -21.143 1.00 78.44 138 ASN A C 1
ATOM 1088 O O . ASN A 1 138 ? 20.452 -28.794 -20.127 1.00 78.44 138 ASN A O 1
ATOM 1092 N N . PHE A 1 139 ? 19.695 -27.993 -22.079 1.00 79.94 139 PHE A N 1
ATOM 1093 C CA . PHE A 1 139 ? 18.372 -28.608 -21.967 1.00 79.94 139 PHE A CA 1
ATOM 1094 C C . PHE A 1 139 ? 18.421 -30.145 -22.024 1.00 79.94 139 PHE A C 1
ATOM 1096 O O . PHE A 1 139 ? 17.751 -30.810 -21.238 1.00 79.94 139 PHE A O 1
ATOM 1103 N N . ILE A 1 140 ? 19.250 -30.727 -22.900 1.00 74.56 140 ILE A N 1
ATOM 1104 C CA . ILE A 1 140 ? 19.419 -32.188 -23.005 1.00 74.56 140 ILE A CA 1
ATOM 1105 C C . ILE A 1 140 ? 20.135 -32.755 -21.769 1.00 74.56 140 ILE A C 1
ATOM 1107 O O . ILE A 1 140 ? 19.718 -33.788 -21.245 1.00 74.56 140 ILE A O 1
ATOM 1111 N N . ASN A 1 141 ? 21.161 -32.074 -21.249 1.00 68.94 141 ASN A N 1
ATOM 1112 C CA . ASN A 1 141 ? 21.816 -32.491 -20.005 1.00 68.94 141 ASN A CA 1
ATOM 1113 C C . ASN A 1 141 ? 20.906 -32.346 -18.772 1.00 68.94 141 ASN A C 1
ATOM 1115 O O . ASN A 1 141 ? 21.085 -33.085 -17.809 1.00 68.94 141 ASN A O 1
ATOM 1119 N N . SER A 1 142 ? 19.903 -31.463 -18.814 1.00 61.28 142 SER A N 1
ATOM 1120 C CA . SER A 1 142 ? 18.910 -31.297 -17.743 1.00 61.28 142 SER A CA 1
ATOM 1121 C C . SER A 1 142 ? 17.822 -32.386 -17.715 1.00 61.28 142 SER A C 1
ATOM 1123 O O . SER A 1 142 ? 17.010 -32.394 -16.795 1.00 61.28 142 SER A O 1
ATOM 1125 N N . GLN A 1 143 ? 17.792 -33.303 -18.693 1.00 61.88 143 GLN A N 1
ATOM 1126 C CA . GLN A 1 143 ? 16.792 -34.380 -18.812 1.00 61.88 143 GLN A CA 1
ATOM 1127 C C . GLN A 1 143 ? 17.332 -35.771 -18.430 1.00 61.88 143 GLN A C 1
ATOM 1129 O O . GLN A 1 143 ? 16.618 -36.767 -18.565 1.00 61.88 143 GLN A O 1
ATOM 1134 N N . GLN A 1 144 ? 18.572 -35.886 -17.939 1.00 55.50 144 GLN A N 1
ATOM 1135 C CA . GLN A 1 144 ? 19.061 -37.152 -17.383 1.00 55.50 144 GLN A CA 1
ATOM 1136 C C . GLN A 1 144 ? 18.474 -37.363 -15.983 1.00 55.50 144 GLN A C 1
ATOM 1138 O O . GLN A 1 144 ? 19.109 -37.077 -14.974 1.00 55.50 144 GLN A O 1
ATOM 1143 N N . VAL A 1 145 ? 17.239 -37.862 -15.930 1.00 60.94 145 VAL A N 1
ATOM 1144 C CA . VAL A 1 145 ? 16.647 -38.449 -14.724 1.00 60.94 145 VAL A CA 1
ATOM 1145 C C . VAL A 1 145 ? 17.419 -39.739 -14.411 1.00 60.94 145 VAL A C 1
ATOM 1147 O O . VAL A 1 145 ? 17.387 -40.667 -15.224 1.00 60.94 145 VAL A O 1
ATOM 1150 N N . PRO A 1 146 ? 18.118 -39.846 -13.267 1.00 50.50 146 PRO A N 1
ATOM 1151 C CA . PRO A 1 146 ? 18.680 -41.112 -12.827 1.00 50.50 146 PRO A CA 1
ATOM 1152 C C . PRO A 1 146 ? 17.526 -42.058 -12.482 1.00 50.50 146 PRO A C 1
ATOM 1154 O O . PRO A 1 146 ? 16.646 -41.727 -11.689 1.00 50.50 146 PRO A O 1
ATOM 1157 N N . VAL A 1 147 ? 17.520 -43.235 -13.101 1.00 55.78 147 VAL A N 1
ATOM 1158 C CA . VAL A 1 147 ? 16.612 -44.339 -12.767 1.00 55.78 147 VAL A CA 1
ATOM 1159 C C . VAL A 1 147 ? 16.783 -44.690 -11.277 1.00 55.78 147 VAL A C 1
ATOM 1161 O O . VAL A 1 147 ? 17.922 -44.887 -10.850 1.00 55.78 147 VAL A O 1
ATOM 1164 N N . PRO A 1 148 ? 15.710 -44.779 -10.468 1.00 48.28 148 PRO A N 1
ATOM 1165 C CA . PRO A 1 148 ? 15.844 -45.029 -9.041 1.00 48.28 148 PRO A CA 1
ATOM 1166 C C . PRO A 1 148 ? 16.059 -46.524 -8.789 1.00 48.28 148 PRO A C 1
ATOM 1168 O O . PRO A 1 148 ? 15.167 -47.344 -9.006 1.00 48.28 148 PRO A O 1
ATOM 1171 N N . THR A 1 149 ? 17.239 -46.890 -8.295 1.00 47.84 149 THR A N 1
ATOM 1172 C CA . THR A 1 149 ? 17.414 -48.117 -7.513 1.00 47.84 149 THR A CA 1
ATOM 1173 C C . THR A 1 149 ? 17.114 -47.799 -6.054 1.00 47.84 149 THR A C 1
ATOM 1175 O O . THR A 1 149 ? 17.736 -46.910 -5.477 1.00 47.84 149 THR A O 1
ATOM 1178 N N . ASN A 1 150 ? 16.136 -48.517 -5.497 1.00 62.00 150 ASN A N 1
ATOM 1179 C CA . ASN A 1 150 ? 15.796 -48.550 -4.077 1.00 62.00 150 ASN A CA 1
ATOM 1180 C C . ASN A 1 150 ? 17.056 -48.623 -3.207 1.00 62.00 150 ASN A C 1
ATOM 1182 O O . ASN A 1 150 ? 17.861 -49.524 -3.413 1.00 62.00 150 ASN A O 1
ATOM 1186 N N . ASP A 1 151 ? 17.204 -47.691 -2.263 1.00 50.06 151 ASP A N 1
ATOM 1187 C CA . ASP A 1 151 ? 17.362 -47.990 -0.835 1.00 50.06 151 ASP A CA 1
ATOM 1188 C C . ASP A 1 151 ? 17.523 -46.692 -0.012 1.00 50.06 151 ASP A C 1
ATOM 1190 O O . ASP A 1 151 ? 18.458 -45.921 -0.183 1.00 50.06 151 ASP A O 1
ATOM 1194 N N . THR A 1 152 ? 16.564 -46.490 0.897 1.00 54.53 152 THR A N 1
ATOM 1195 C CA . THR A 1 152 ? 16.707 -45.973 2.272 1.00 54.53 152 THR A CA 1
ATOM 1196 C C . THR A 1 152 ? 17.504 -44.675 2.533 1.00 54.53 152 THR A C 1
ATOM 1198 O O . THR A 1 152 ? 18.726 -44.682 2.613 1.00 54.53 152 THR A O 1
ATOM 1201 N N . VAL A 1 153 ? 16.741 -43.601 2.812 1.00 53.62 153 VAL A N 1
ATOM 1202 C CA . VAL A 1 153 ? 16.877 -42.500 3.812 1.00 53.62 153 VAL A CA 1
ATOM 1203 C C . VAL A 1 153 ? 16.402 -41.170 3.178 1.00 53.62 153 VAL A C 1
ATOM 1205 O O . VAL A 1 153 ? 16.997 -40.719 2.201 1.00 53.62 153 VAL A O 1
ATOM 1208 N N . PRO A 1 154 ? 15.345 -40.511 3.701 1.00 50.28 154 PRO A N 1
ATOM 1209 C CA . PRO A 1 154 ? 14.800 -39.290 3.112 1.00 50.28 154 PRO A CA 1
ATOM 1210 C C . PRO A 1 154 ? 15.590 -38.058 3.573 1.00 50.28 154 PRO A C 1
ATOM 1212 O O . PRO A 1 154 ? 15.392 -37.553 4.676 1.00 50.28 154 PRO A O 1
ATOM 1215 N N . ALA A 1 155 ? 16.474 -37.555 2.712 1.00 42.44 155 ALA A N 1
ATOM 1216 C CA . ALA A 1 155 ? 17.049 -36.222 2.844 1.00 42.44 155 ALA A CA 1
ATOM 1217 C C . ALA A 1 155 ? 16.257 -35.238 1.972 1.00 42.44 155 ALA A C 1
ATOM 1219 O O . ALA A 1 155 ? 16.394 -35.197 0.752 1.00 42.44 155 ALA A O 1
ATOM 1220 N N . THR A 1 156 ? 15.395 -34.485 2.653 1.00 47.59 156 THR A N 1
ATOM 1221 C CA . THR A 1 156 ? 14.974 -33.104 2.399 1.00 47.59 156 THR A CA 1
ATOM 1222 C C . THR A 1 156 ? 15.642 -32.441 1.188 1.00 47.59 156 THR A C 1
ATOM 1224 O O . THR A 1 156 ? 16.726 -31.871 1.295 1.00 47.59 156 THR A O 1
ATOM 1227 N N . SER A 1 157 ? 14.957 -32.467 0.043 1.00 45.88 157 SER A N 1
ATOM 1228 C CA . SER A 1 157 ? 15.245 -31.599 -1.098 1.00 45.88 157 SER A CA 1
ATOM 1229 C C . SER A 1 157 ? 14.095 -30.609 -1.242 1.00 45.88 157 SER A C 1
ATOM 1231 O O . SER A 1 157 ? 12.985 -30.946 -1.648 1.00 45.88 157 SER A O 1
ATOM 1233 N N . SER A 1 158 ? 14.382 -29.394 -0.787 1.00 50.25 158 SER A N 1
ATOM 1234 C CA . SER A 1 158 ? 13.519 -28.222 -0.768 1.00 50.25 158 SER A CA 1
ATOM 1235 C C . SER A 1 158 ? 13.354 -27.664 -2.181 1.00 50.25 158 SER A C 1
ATOM 1237 O O . SER A 1 158 ? 14.036 -26.718 -2.568 1.00 50.25 158 SER A O 1
ATOM 1239 N N . ALA A 1 159 ? 12.432 -28.239 -2.948 1.00 48.31 159 ALA A N 1
ATOM 1240 C CA . ALA A 1 159 ? 11.705 -27.494 -3.964 1.00 48.31 159 ALA A CA 1
ATOM 1241 C C . ALA A 1 159 ? 10.413 -27.015 -3.297 1.00 48.31 159 ALA A C 1
ATOM 1243 O O . ALA A 1 159 ? 9.495 -27.803 -3.076 1.00 48.31 159 ALA A O 1
ATOM 1244 N N . THR A 1 160 ? 10.372 -25.744 -2.895 1.00 42.34 160 THR A N 1
ATOM 1245 C CA . THR A 1 160 ? 9.172 -25.120 -2.334 1.00 42.34 160 THR A CA 1
ATOM 1246 C C . THR A 1 160 ? 8.156 -24.967 -3.459 1.00 42.34 160 THR A C 1
ATOM 1248 O O . THR A 1 160 ? 8.069 -23.924 -4.102 1.00 42.34 160 THR A O 1
ATOM 1251 N N . GLU A 1 161 ? 7.421 -26.037 -3.748 1.00 53.69 161 GLU A N 1
ATOM 1252 C CA . GLU A 1 161 ? 6.156 -25.940 -4.458 1.00 53.69 161 GLU A CA 1
ATOM 1253 C C . GLU A 1 161 ? 5.277 -25.044 -3.581 1.00 53.69 161 GLU A C 1
ATOM 1255 O O . GLU A 1 161 ? 4.899 -25.420 -2.469 1.00 53.69 161 GLU A O 1
ATOM 1260 N N . THR A 1 162 ? 5.085 -23.792 -3.997 1.00 63.75 162 THR A N 1
ATOM 1261 C CA . THR A 1 162 ? 4.309 -22.815 -3.239 1.00 63.75 162 THR A CA 1
ATOM 1262 C C . THR A 1 162 ? 2.872 -23.311 -3.200 1.00 63.75 162 THR A C 1
ATOM 1264 O O . THR A 1 162 ? 2.120 -23.183 -4.163 1.00 63.75 162 THR A O 1
ATOM 1267 N N . LYS A 1 163 ? 2.511 -23.963 -2.096 1.00 85.69 163 LYS A N 1
ATOM 1268 C CA . LYS A 1 163 ? 1.146 -24.389 -1.827 1.00 85.69 163 LYS A CA 1
ATOM 1269 C C . LYS A 1 163 ? 0.319 -23.179 -1.406 1.00 85.69 163 LYS A C 1
ATOM 1271 O O . LYS A 1 163 ? 0.809 -22.290 -0.705 1.00 85.69 163 LYS A O 1
ATOM 1276 N N . PHE A 1 164 ? -0.939 -23.172 -1.830 1.00 90.12 164 PHE A N 1
ATOM 1277 C CA . PHE A 1 164 ? -1.913 -22.134 -1.509 1.00 90.12 164 PHE A CA 1
ATOM 1278 C C . PHE A 1 164 ? -3.219 -22.772 -1.035 1.00 90.12 164 PHE A C 1
ATOM 1280 O O . PHE A 1 164 ? -3.520 -23.909 -1.403 1.00 90.12 164 PHE A O 1
ATOM 1287 N N . CYS A 1 165 ? -3.993 -22.023 -0.258 1.00 89.88 165 CYS A N 1
ATOM 1288 C CA . CYS A 1 165 ? -5.410 -22.261 -0.019 1.00 89.88 165 CYS A CA 1
ATOM 1289 C C . CYS A 1 165 ? -6.228 -21.376 -0.964 1.00 89.88 165 CYS A C 1
ATOM 1291 O O . CYS A 1 165 ? -5.834 -20.240 -1.239 1.00 89.88 165 CYS A O 1
ATOM 1293 N N . GLU A 1 166 ? -7.365 -21.875 -1.443 1.00 89.56 166 GLU A N 1
ATOM 1294 C CA . GLU A 1 166 ? -8.309 -21.090 -2.244 1.00 89.56 166 GLU A CA 1
ATOM 1295 C C . GLU A 1 166 ? -9.525 -20.715 -1.393 1.00 89.56 166 GLU A C 1
ATOM 1297 O O . GLU A 1 166 ? -10.201 -21.582 -0.839 1.00 89.56 166 GLU A O 1
ATOM 1302 N N . LEU A 1 167 ? -9.798 -19.413 -1.287 1.00 86.38 167 LEU A N 1
ATOM 1303 C CA . LEU A 1 167 ? -10.969 -18.864 -0.608 1.00 86.38 167 LEU A CA 1
ATOM 1304 C C . LEU A 1 167 ? -11.601 -17.793 -1.491 1.00 86.38 167 LEU A C 1
ATOM 1306 O O . LEU A 1 167 ? -10.968 -16.772 -1.742 1.00 86.38 167 LEU A O 1
ATOM 1310 N N . ASN A 1 168 ? -12.843 -18.002 -1.939 1.00 82.12 168 ASN A N 1
ATOM 1311 C CA . ASN A 1 168 ? -13.589 -17.033 -2.758 1.00 82.12 168 ASN A CA 1
ATOM 1312 C C . ASN A 1 168 ? -12.739 -16.462 -3.915 1.00 82.12 168 ASN A C 1
ATOM 1314 O O . ASN A 1 168 ? -12.557 -15.251 -4.022 1.00 82.12 168 ASN A O 1
ATOM 1318 N N . ASP A 1 169 ? -12.141 -17.352 -4.714 1.00 80.81 169 ASP A N 1
ATOM 1319 C CA . ASP A 1 169 ? -11.250 -17.034 -5.844 1.00 80.81 169 ASP A CA 1
ATOM 1320 C C . ASP A 1 169 ? -9.928 -16.320 -5.481 1.00 80.81 169 ASP A C 1
ATOM 1322 O O . ASP A 1 169 ? -9.161 -15.922 -6.360 1.00 80.81 169 ASP A O 1
ATOM 1326 N N . THR A 1 170 ? -9.613 -16.202 -4.189 1.00 81.19 170 THR A N 1
ATOM 1327 C CA . THR A 1 170 ? -8.359 -15.635 -3.678 1.00 81.19 170 THR A CA 1
ATOM 1328 C C . THR A 1 170 ? -7.393 -16.746 -3.280 1.00 81.19 170 THR A C 1
ATOM 1330 O O . THR A 1 170 ? -7.768 -17.693 -2.587 1.00 81.19 170 THR A O 1
ATOM 1333 N N . LYS A 1 171 ? -6.128 -16.618 -3.696 1.00 89.44 171 LYS A N 1
ATOM 1334 C CA . LYS A 1 171 ? -5.048 -17.541 -3.323 1.00 89.44 171 LYS A CA 1
ATOM 1335 C C . LYS A 1 171 ? -4.311 -17.025 -2.095 1.00 89.44 171 LYS A C 1
ATOM 1337 O O . LYS A 1 171 ? -3.663 -15.985 -2.154 1.00 89.44 171 LYS A O 1
ATOM 1342 N N . ILE A 1 172 ? -4.381 -17.785 -1.011 1.00 86.50 172 ILE A N 1
ATOM 1343 C CA . ILE A 1 172 ? -3.745 -17.489 0.274 1.00 86.50 172 ILE A CA 1
ATOM 1344 C C . ILE A 1 172 ? -2.533 -18.408 0.418 1.00 86.50 172 ILE A C 1
ATOM 1346 O O . ILE A 1 172 ? -2.666 -19.620 0.276 1.00 86.50 172 ILE A O 1
ATOM 1350 N N . ALA A 1 173 ? -1.338 -17.865 0.650 1.00 86.81 173 ALA A N 1
ATOM 1351 C CA . ALA A 1 173 ? -0.139 -18.694 0.792 1.00 86.81 173 ALA A CA 1
ATOM 1352 C C . ALA A 1 173 ? -0.194 -19.549 2.067 1.00 86.81 173 ALA A C 1
ATOM 1354 O O . ALA A 1 173 ? -0.693 -19.105 3.101 1.00 86.81 173 ALA A O 1
ATOM 1355 N N . VAL A 1 174 ? 0.351 -20.766 2.011 1.00 89.88 174 VAL A N 1
ATOM 1356 C CA . VAL A 1 174 ? 0.507 -21.607 3.207 1.00 89.88 174 VAL A CA 1
ATOM 1357 C C . VAL A 1 174 ? 1.271 -20.854 4.301 1.00 89.88 174 VAL A C 1
ATOM 1359 O O . VAL A 1 174 ? 2.321 -20.268 4.047 1.00 89.88 174 VAL A O 1
ATOM 1362 N N . GLY A 1 175 ? 0.736 -20.891 5.522 1.00 82.75 175 GLY A N 1
ATOM 1363 C CA . GLY A 1 175 ? 1.245 -20.189 6.700 1.00 82.75 175 GLY A CA 1
ATOM 1364 C C . GLY A 1 175 ? 0.642 -18.799 6.926 1.00 82.75 175 GLY A C 1
ATOM 1365 O O . GLY A 1 175 ? 0.836 -18.240 8.001 1.00 82.75 175 GLY A O 1
ATOM 1366 N N . GLN A 1 176 ? -0.101 -18.245 5.963 1.00 80.25 176 GLN A N 1
ATOM 1367 C CA . GLN A 1 176 ? -0.801 -16.967 6.136 1.00 80.25 176 GLN A CA 1
ATOM 1368 C C . GLN A 1 176 ? -1.992 -17.106 7.088 1.00 80.25 176 GLN A C 1
ATOM 1370 O O . GLN A 1 176 ? -2.727 -18.097 7.030 1.00 80.25 176 GLN A O 1
ATOM 1375 N N . THR A 1 177 ? -2.214 -16.076 7.905 1.00 87.25 177 THR A N 1
ATOM 1376 C CA . THR A 1 177 ? -3.411 -15.904 8.735 1.00 87.25 177 THR A CA 1
ATOM 1377 C C . THR A 1 177 ? -4.257 -14.733 8.231 1.00 87.25 177 THR A C 1
ATOM 1379 O O . THR A 1 177 ? -3.733 -13.766 7.685 1.00 87.25 177 THR A O 1
ATOM 1382 N N . PHE A 1 178 ? -5.576 -14.822 8.379 1.00 85.06 178 PHE A N 1
ATOM 1383 C CA . PHE A 1 178 ? -6.536 -13.820 7.912 1.00 85.06 178 PHE A CA 1
ATOM 1384 C C . PHE A 1 178 ? -7.797 -13.824 8.791 1.00 85.06 178 PHE A C 1
ATOM 1386 O O . PHE A 1 178 ? -8.133 -14.863 9.356 1.00 85.06 178 PHE A O 1
ATOM 1393 N N . PRO A 1 179 ? -8.509 -12.697 8.944 1.00 87.06 179 PRO A N 1
ATOM 1394 C CA . PRO A 1 179 ? -9.735 -12.655 9.739 1.00 87.06 179 PRO A CA 1
ATOM 1395 C C . PRO A 1 179 ? -10.875 -13.433 9.066 1.00 87.06 179 PRO A C 1
ATOM 1397 O O . PRO A 1 179 ? -11.031 -13.408 7.843 1.00 87.06 179 PRO A O 1
ATOM 1400 N N . ALA A 1 180 ? -11.698 -14.099 9.872 1.00 84.75 180 ALA A N 1
ATOM 1401 C CA . ALA A 1 180 ? -12.948 -14.700 9.435 1.00 84.75 180 ALA A CA 1
ATOM 1402 C C . ALA A 1 180 ? -14.016 -13.622 9.185 1.00 84.75 180 ALA A C 1
ATOM 1404 O O . ALA A 1 180 ? -13.945 -12.495 9.680 1.00 84.75 180 ALA A O 1
ATOM 1405 N N . THR A 1 181 ? -15.056 -13.977 8.431 1.00 81.81 181 THR A N 1
ATOM 1406 C CA . THR A 1 181 ? -16.166 -13.067 8.098 1.00 81.81 181 THR A CA 1
ATOM 1407 C C . THR A 1 181 ? -16.989 -12.619 9.307 1.00 81.81 181 THR A C 1
ATOM 1409 O O . THR A 1 181 ? -17.722 -11.640 9.214 1.00 81.81 181 THR A O 1
ATOM 1412 N N . ASP A 1 182 ? -16.882 -13.324 10.432 1.00 77.62 182 ASP A N 1
ATOM 1413 C CA . ASP A 1 182 ? -17.566 -13.008 11.689 1.00 77.62 182 ASP A CA 1
ATOM 1414 C C . ASP A 1 182 ? -16.830 -11.954 12.543 1.00 77.62 182 ASP A C 1
ATOM 1416 O O . ASP A 1 182 ? -17.298 -11.611 13.624 1.00 77.62 182 ASP A O 1
ATOM 1420 N N . SER A 1 183 ? -15.707 -11.402 12.056 1.00 75.00 183 SER A N 1
ATOM 1421 C CA . SER A 1 183 ? -14.883 -10.371 12.722 1.00 75.00 183 SER A CA 1
ATOM 1422 C C . SER A 1 183 ? -14.278 -10.763 14.078 1.00 75.00 183 SER A C 1
ATOM 1424 O O . SER A 1 183 ? -13.607 -9.944 14.702 1.00 75.00 183 SER A O 1
ATOM 1426 N N . CYS A 1 184 ? -14.480 -11.995 14.534 1.00 86.75 184 CYS A N 1
ATOM 1427 C CA . CYS A 1 184 ? -14.029 -12.481 15.836 1.00 86.75 184 CYS A CA 1
ATOM 1428 C C . CYS A 1 184 ? -13.049 -13.643 15.681 1.00 86.75 184 CYS A C 1
ATOM 1430 O O . CYS A 1 184 ? -12.074 -13.753 16.428 1.00 86.75 184 CYS A O 1
ATOM 1432 N N . ASN A 1 185 ? -13.290 -14.501 14.694 1.00 89.06 185 ASN A N 1
ATOM 1433 C CA . ASN A 1 185 ? -12.438 -15.636 14.429 1.00 89.06 185 ASN A CA 1
ATOM 1434 C C . ASN A 1 185 ? -11.293 -15.272 13.488 1.00 89.06 185 ASN A C 1
ATOM 1436 O O . ASN A 1 185 ? -11.391 -14.386 12.638 1.00 89.06 185 ASN A O 1
ATOM 1440 N N . VAL A 1 186 ? -10.176 -15.972 13.654 1.00 90.19 186 VAL A N 1
ATOM 1441 C CA . VAL A 1 186 ? -8.990 -15.841 12.809 1.00 90.19 186 VAL A CA 1
ATOM 1442 C C . VAL A 1 186 ? -8.743 -17.179 12.138 1.00 90.19 186 VAL A C 1
ATOM 1444 O O . VAL A 1 186 ? -8.763 -18.222 12.787 1.00 90.19 186 VAL A O 1
ATOM 1447 N N . CYS A 1 187 ? -8.512 -17.139 10.836 1.00 92.94 187 CYS A N 1
ATOM 1448 C CA . CYS A 1 187 ? -8.252 -18.287 9.993 1.00 92.94 187 CYS A CA 1
ATOM 1449 C C . CYS A 1 187 ? -6.782 -18.359 9.577 1.00 92.94 187 CYS A C 1
ATOM 1451 O O . CYS A 1 187 ? -6.096 -17.344 9.493 1.00 92.94 187 CYS A O 1
ATOM 1453 N N . SER A 1 188 ? -6.296 -19.560 9.286 1.00 92.00 188 SER A N 1
ATOM 1454 C CA . SER A 1 188 ? -4.945 -19.828 8.802 1.00 92.00 188 SER A CA 1
ATOM 1455 C C . SER A 1 188 ? -4.959 -20.822 7.648 1.00 92.00 188 SER A C 1
ATOM 1457 O O . SER A 1 188 ? -5.704 -21.803 7.677 1.00 92.00 188 SER A O 1
ATOM 1459 N N . CYS A 1 189 ? -4.103 -20.598 6.651 1.00 92.62 189 CYS A N 1
ATOM 1460 C CA . CYS A 1 189 ? -3.865 -21.555 5.575 1.00 92.62 189 CYS A CA 1
ATOM 1461 C C . CYS A 1 189 ? -2.803 -22.579 5.996 1.00 92.62 189 CYS A C 1
ATOM 1463 O O . CYS A 1 189 ? -1.628 -22.245 6.157 1.00 92.62 189 CYS A O 1
ATOM 1465 N N . ASN A 1 190 ? -3.206 -23.833 6.169 1.00 89.25 190 ASN A N 1
ATOM 1466 C CA . ASN A 1 190 ? -2.340 -24.913 6.625 1.00 89.25 190 ASN A CA 1
ATOM 1467 C C . ASN A 1 190 ? -1.512 -25.533 5.483 1.00 89.25 190 ASN A C 1
ATOM 1469 O O . ASN A 1 190 ? -1.875 -25.419 4.312 1.00 89.25 190 ASN A O 1
ATOM 1473 N N . PRO A 1 191 ? -0.417 -26.257 5.795 1.00 86.25 191 PRO A N 1
ATOM 1474 C CA . PRO A 1 191 ? 0.452 -26.896 4.792 1.00 86.25 191 PRO A CA 1
ATOM 1475 C C . PRO A 1 191 ? -0.201 -27.958 3.896 1.00 86.25 191 PRO A C 1
ATOM 1477 O O . PRO A 1 191 ? 0.378 -28.360 2.880 1.00 86.25 191 PRO A O 1
ATOM 1480 N N . ASP A 1 192 ? -1.386 -28.428 4.269 1.00 88.00 192 ASP A N 1
ATOM 1481 C CA . ASP A 1 192 ? -2.239 -29.331 3.498 1.00 88.00 192 ASP A CA 1
ATOM 1482 C C . ASP A 1 192 ? -3.241 -28.587 2.591 1.00 88.00 192 ASP A C 1
ATOM 1484 O O . ASP A 1 192 ? -4.127 -29.217 2.020 1.00 88.00 192 ASP A O 1
ATOM 1488 N N . SER A 1 193 ? -3.083 -27.266 2.430 1.00 87.94 193 SER A N 1
ATOM 1489 C CA . SER A 1 193 ? -3.985 -26.384 1.679 1.00 87.94 193 SER A CA 1
ATOM 1490 C C . SER A 1 193 ? -5.404 -26.302 2.257 1.00 87.94 193 SER A C 1
ATOM 1492 O O . SER A 1 193 ? -6.343 -25.939 1.546 1.00 87.94 193 SER A O 1
ATOM 1494 N N . THR A 1 194 ? -5.574 -26.601 3.548 1.00 90.81 194 THR A N 1
ATOM 1495 C CA . THR A 1 194 ? -6.841 -26.397 4.261 1.00 90.81 194 THR A CA 1
ATOM 1496 C C . THR A 1 194 ? -6.863 -25.062 4.996 1.00 90.81 194 THR A C 1
ATOM 1498 O O . THR A 1 194 ? -5.830 -24.542 5.417 1.00 90.81 194 THR A O 1
ATOM 1501 N N . ILE A 1 195 ? -8.059 -24.501 5.157 1.00 92.38 195 ILE A N 1
ATOM 1502 C CA . ILE A 1 195 ? -8.286 -23.314 5.979 1.00 92.38 195 ILE A CA 1
ATOM 1503 C C . ILE A 1 195 ? -8.812 -23.779 7.329 1.00 92.38 195 ILE A C 1
ATOM 1505 O O . ILE A 1 195 ? -9.831 -24.467 7.390 1.00 92.38 195 ILE A O 1
ATOM 1509 N N . LEU A 1 196 ? -8.128 -23.386 8.399 1.00 91.56 196 LEU A N 1
ATOM 1510 C CA . LEU A 1 196 ? -8.554 -23.636 9.770 1.00 91.56 196 LEU A CA 1
ATOM 1511 C C . LEU A 1 196 ? -8.857 -22.306 10.443 1.00 91.56 196 LEU A C 1
ATOM 1513 O O . LEU A 1 196 ? -8.017 -21.417 10.387 1.00 91.56 196 LEU A O 1
ATOM 1517 N N . CYS A 1 197 ? -10.012 -22.171 11.083 1.00 93.25 197 CYS A N 1
ATOM 1518 C CA . CYS A 1 197 ? -10.370 -20.970 11.831 1.00 93.25 197 CYS A CA 1
ATOM 1519 C C . CYS A 1 197 ? -10.471 -21.279 13.322 1.00 93.25 197 CYS A C 1
ATOM 1521 O O . CYS A 1 197 ? -10.745 -22.415 13.709 1.00 93.25 197 CYS A O 1
ATOM 1523 N N . THR A 1 198 ? -10.242 -20.273 14.161 1.00 88.62 198 THR A N 1
ATOM 1524 C CA . THR A 1 198 ? -10.619 -20.353 15.573 1.00 88.62 198 THR A CA 1
ATOM 1525 C C . THR A 1 198 ? -12.134 -20.520 15.693 1.00 88.62 198 THR A C 1
ATOM 1527 O O . THR A 1 198 ? -12.882 -20.066 14.831 1.00 88.62 198 THR A O 1
ATOM 1530 N N . GLU A 1 199 ? -12.582 -21.160 16.769 1.00 88.62 199 GLU A N 1
ATOM 1531 C CA . GLU A 1 199 ? -14.003 -21.324 17.099 1.00 88.62 199 GLU A CA 1
ATOM 1532 C C . GLU A 1 199 ? -14.320 -20.560 18.388 1.00 88.62 199 GLU A C 1
ATOM 1534 O O . GLU A 1 199 ? -14.806 -21.110 19.377 1.00 88.62 199 GLU A O 1
ATOM 1539 N N . ASN A 1 200 ? -13.976 -19.275 18.408 1.00 84.94 200 ASN A N 1
ATOM 1540 C CA . ASN A 1 200 ? -14.325 -18.407 19.517 1.00 84.94 200 ASN A CA 1
ATOM 1541 C C . ASN A 1 200 ? -15.834 -18.167 19.486 1.00 84.94 200 ASN A C 1
ATOM 1543 O O . ASN A 1 200 ? -16.410 -17.872 18.435 1.00 84.94 200 ASN A O 1
ATOM 1547 N N . ALA A 1 201 ? -16.467 -18.277 20.655 1.00 79.94 201 ALA A N 1
ATOM 1548 C CA . ALA A 1 201 ? -17.820 -17.784 20.834 1.00 79.94 201 ALA A CA 1
ATOM 1549 C C . ALA A 1 201 ? -17.775 -16.268 20.640 1.00 79.94 201 ALA A C 1
ATOM 1551 O O . ALA A 1 201 ? -17.221 -15.545 21.465 1.00 79.94 201 ALA A O 1
ATOM 1552 N N . CYS A 1 202 ? -18.293 -15.806 19.508 1.00 82.38 202 CYS A N 1
ATOM 1553 C CA . CYS A 1 202 ? -18.450 -14.388 19.266 1.00 82.38 202 CYS A CA 1
ATOM 1554 C C . CYS A 1 202 ? -19.529 -13.897 20.224 1.00 82.38 202 CYS A C 1
ATOM 1556 O O . CYS A 1 202 ? -20.648 -14.419 20.196 1.00 82.38 202 CYS A O 1
ATOM 1558 N N . ASP A 1 203 ? -19.205 -12.916 21.062 1.00 75.12 203 ASP A N 1
ATOM 1559 C CA . ASP A 1 203 ? -20.224 -12.244 21.849 1.00 75.12 203 ASP A CA 1
ATOM 1560 C C . ASP A 1 203 ? -21.241 -11.661 20.866 1.00 75.12 203 ASP A C 1
ATOM 1562 O O . ASP A 1 203 ? -20.953 -10.732 20.111 1.00 75.12 203 ASP A O 1
ATOM 1566 N N . THR A 1 204 ? -22.456 -12.208 20.863 1.00 56.31 204 THR A N 1
ATOM 1567 C CA . THR A 1 204 ? -23.609 -11.590 20.202 1.00 56.31 204 THR A CA 1
ATOM 1568 C C . THR A 1 204 ? -24.093 -10.393 21.017 1.00 56.31 204 THR A C 1
ATOM 1570 O O . THR A 1 204 ? -25.296 -10.186 21.170 1.00 56.31 204 THR A O 1
ATOM 1573 N N . ASP A 1 205 ? -23.169 -9.629 21.598 1.00 47.75 205 ASP A N 1
ATOM 1574 C CA . ASP A 1 205 ? -23.485 -8.369 22.234 1.00 47.75 205 ASP A CA 1
ATOM 1575 C C . ASP A 1 205 ? -23.601 -7.323 21.126 1.00 47.75 205 ASP A C 1
ATOM 1577 O O . ASP A 1 205 ? -22.676 -6.586 20.783 1.00 47.75 205 ASP A O 1
ATOM 1581 N N . GLU A 1 206 ? -24.812 -7.247 20.575 1.00 52.34 206 GLU A N 1
ATOM 1582 C CA . GLU A 1 206 ? -25.326 -6.150 19.751 1.00 52.34 206 GLU A CA 1
ATOM 1583 C C . GLU A 1 206 ? -25.325 -4.785 20.489 1.00 52.34 206 GLU A C 1
ATOM 1585 O O . GLU A 1 206 ? -26.017 -3.851 20.081 1.00 52.34 206 GLU A O 1
ATOM 1590 N N . SER A 1 207 ? -24.544 -4.613 21.561 1.00 45.22 207 SER A N 1
ATOM 1591 C CA . SER A 1 207 ? -24.594 -3.449 22.441 1.00 45.22 207 SER A CA 1
ATOM 1592 C C . SER A 1 207 ? -23.267 -2.698 22.623 1.00 45.22 207 SER A C 1
ATOM 1594 O O . SER A 1 207 ? -23.167 -1.971 23.596 1.00 45.22 207 SER A O 1
ATOM 1596 N N . VAL A 1 208 ? -22.296 -2.745 21.696 1.00 52.44 208 VAL A N 1
ATOM 1597 C CA . VAL A 1 208 ? -21.452 -1.561 21.359 1.00 52.44 208 VAL A CA 1
ATOM 1598 C C . VAL A 1 208 ? -20.942 -1.625 19.904 1.00 52.44 208 VAL A C 1
ATOM 1600 O O . VAL A 1 208 ? -19.751 -1.555 19.646 1.00 52.44 208 VAL A O 1
ATOM 1603 N N . LEU A 1 209 ? -21.835 -1.748 18.921 1.00 49.41 209 LEU A N 1
ATOM 1604 C CA . LEU A 1 209 ? -21.704 -1.088 17.606 1.00 49.41 209 LEU A CA 1
ATOM 1605 C C . LEU A 1 209 ? -23.063 -1.230 16.904 1.00 49.41 209 LEU A C 1
ATOM 1607 O O . LEU A 1 209 ? -23.350 -2.210 16.228 1.00 49.41 209 LEU A O 1
ATOM 1611 N N . GLY A 1 210 ? -23.965 -0.297 17.212 1.00 42.78 210 GLY A N 1
ATOM 1612 C CA . GLY A 1 210 ? -25.407 -0.493 17.089 1.00 42.78 210 GLY A CA 1
ATOM 1613 C C . GLY A 1 210 ? -25.924 -0.821 15.687 1.00 42.78 210 GLY A C 1
ATOM 1614 O O . GLY A 1 210 ? -25.864 0.003 14.773 1.00 42.78 210 GLY A O 1
ATOM 1615 N N . THR A 1 211 ? -26.601 -1.963 15.585 1.00 39.56 211 THR A N 1
ATOM 1616 C CA . THR A 1 211 ? -27.676 -2.177 14.617 1.00 39.56 211 THR A CA 1
ATOM 1617 C C . THR A 1 211 ? -28.954 -1.554 15.180 1.00 39.56 211 THR A C 1
ATOM 1619 O O . THR A 1 211 ? -29.722 -2.186 15.895 1.00 39.56 211 THR A O 1
ATOM 1622 N N . SER A 1 212 ? -29.233 -0.300 14.825 1.00 38.38 212 SER A N 1
ATOM 1623 C CA . SER A 1 212 ? -30.620 0.052 14.528 1.00 38.38 212 SER A CA 1
ATOM 1624 C C . SER A 1 212 ? -30.812 -0.274 13.058 1.00 38.38 212 SER A C 1
ATOM 1626 O O . SER A 1 212 ? -30.113 0.285 12.214 1.00 38.38 212 SER A O 1
ATOM 1628 N N . ALA A 1 213 ? -31.734 -1.185 12.751 1.00 50.69 213 ALA A N 1
ATOM 1629 C CA . ALA A 1 213 ? -32.243 -1.406 11.406 1.00 50.69 213 ALA A CA 1
ATOM 1630 C C . ALA A 1 213 ? -32.948 -0.129 10.903 1.00 50.69 213 ALA A C 1
ATOM 1632 O O . ALA A 1 213 ? -34.166 -0.001 10.919 1.00 50.69 213 ALA A O 1
ATOM 1633 N N . THR A 1 214 ? -32.133 0.833 10.492 1.00 38.34 214 THR A N 1
ATOM 1634 C CA . THR A 1 214 ? -32.442 2.094 9.817 1.00 38.34 214 THR A CA 1
ATOM 1635 C C . THR A 1 214 ? -31.265 2.281 8.839 1.00 38.34 214 THR A C 1
ATOM 1637 O O . THR A 1 214 ? -30.164 1.829 9.154 1.00 38.34 214 THR A O 1
ATOM 1640 N N . PRO A 1 215 ? -31.466 2.807 7.615 1.00 44.81 215 PRO A N 1
ATOM 1641 C CA . PRO A 1 215 ? -30.590 2.547 6.473 1.00 44.81 215 PRO A CA 1
ATOM 1642 C C . PRO A 1 215 ? -29.132 2.839 6.823 1.00 44.81 215 PRO A C 1
ATOM 1644 O O . PRO A 1 215 ? -28.831 3.891 7.386 1.00 44.81 215 PRO A O 1
ATOM 1647 N N . THR A 1 216 ? -28.265 1.877 6.503 1.00 40.19 216 THR A N 1
ATOM 1648 C CA . THR A 1 216 ? -26.816 1.862 6.708 1.00 40.19 216 THR A CA 1
ATOM 1649 C C . THR A 1 216 ? -26.254 3.276 6.609 1.00 40.19 216 THR A C 1
ATOM 1651 O O . THR A 1 216 ? -26.146 3.832 5.511 1.00 40.19 216 THR A O 1
ATOM 1654 N N . LYS A 1 217 ? -25.917 3.892 7.750 1.00 48.31 217 LYS A N 1
ATOM 1655 C CA . LYS A 1 217 ? -25.182 5.155 7.742 1.00 48.31 217 LYS A CA 1
ATOM 1656 C C . LYS A 1 217 ? -23.780 4.814 7.259 1.00 48.31 217 LYS A C 1
ATOM 1658 O O . LYS A 1 217 ? -22.922 4.419 8.040 1.00 48.31 217 LYS A O 1
ATOM 1663 N N . LYS A 1 218 ? -23.608 4.871 5.938 1.00 64.56 218 LYS A N 1
ATOM 1664 C CA . LYS A 1 218 ? -22.338 4.726 5.237 1.00 64.56 218 LYS A CA 1
ATOM 1665 C C . LYS A 1 218 ? -21.308 5.537 6.018 1.00 64.56 218 LYS A C 1
ATOM 1667 O O . LYS A 1 218 ? -21.509 6.740 6.186 1.00 64.56 218 LYS A O 1
ATOM 1672 N N . VAL A 1 219 ? -20.279 4.877 6.551 1.00 78.19 219 VAL A N 1
ATOM 1673 C CA . VAL A 1 219 ? -19.168 5.581 7.198 1.00 78.19 219 VAL A CA 1
ATOM 1674 C C . VAL A 1 219 ? -18.671 6.596 6.179 1.00 78.19 219 VAL A C 1
ATOM 1676 O O . VAL A 1 219 ? -18.323 6.231 5.055 1.00 78.19 219 VAL A O 1
ATOM 1679 N N . GLU A 1 220 ? -18.771 7.878 6.521 1.00 87.69 220 GLU A N 1
ATOM 1680 C CA . GLU A 1 220 ? -18.359 8.935 5.612 1.00 87.69 220 GLU A CA 1
ATOM 1681 C C . GLU A 1 220 ? -16.841 8.855 5.469 1.00 87.69 220 GLU A C 1
ATOM 1683 O O . GLU A 1 220 ? -16.086 8.979 6.436 1.00 87.69 220 GLU A O 1
ATOM 1688 N N . THR A 1 221 ? -16.394 8.593 4.249 1.00 91.69 221 THR A N 1
ATOM 1689 C CA . THR A 1 221 ? -14.985 8.493 3.895 1.00 91.69 221 THR A CA 1
ATOM 1690 C C . THR A 1 221 ? -14.605 9.642 2.981 1.00 91.69 221 THR A C 1
ATOM 1692 O O . THR A 1 221 ? -15.415 10.177 2.218 1.00 91.69 221 THR A O 1
ATOM 1695 N N . LYS A 1 222 ? -13.335 10.028 3.050 1.00 93.12 222 LYS A N 1
ATOM 1696 C CA . LYS A 1 222 ? -12.708 10.923 2.091 1.00 93.12 222 LYS A CA 1
ATOM 1697 C C . LYS A 1 222 ? -11.734 10.126 1.237 1.00 93.12 222 LYS A C 1
ATOM 1699 O O . LYS A 1 222 ? -10.935 9.345 1.748 1.00 93.12 222 LYS A O 1
ATOM 1704 N N . VAL A 1 223 ? -11.808 10.345 -0.072 1.00 95.00 223 VAL A N 1
ATOM 1705 C CA . VAL A 1 223 ? -10.907 9.717 -1.041 1.00 95.00 223 VAL A CA 1
ATOM 1706 C C . VAL A 1 223 ? -9.624 10.535 -1.135 1.00 95.00 223 VAL A C 1
ATOM 1708 O O . VAL A 1 223 ? -9.659 11.733 -1.427 1.00 95.00 223 VAL A O 1
ATOM 1711 N N . TYR A 1 224 ? -8.497 9.866 -0.942 1.00 94.00 224 TYR A N 1
ATOM 1712 C CA . TYR A 1 224 ? -7.154 10.385 -1.152 1.00 94.00 224 TYR A CA 1
ATOM 1713 C C . TYR A 1 224 ? -6.576 9.734 -2.401 1.00 94.00 224 TYR A C 1
ATOM 1715 O O . TYR A 1 224 ? -6.766 8.542 -2.631 1.00 94.00 224 TYR A O 1
ATOM 1723 N N . LYS A 1 225 ? -5.924 10.531 -3.249 1.00 95.00 225 LYS A N 1
ATOM 1724 C CA . LYS A 1 225 ? -5.359 10.069 -4.520 1.00 95.00 225 LYS A CA 1
ATOM 1725 C C . LYS A 1 225 ? -3.925 10.543 -4.649 1.00 95.00 225 LYS A C 1
ATOM 1727 O O . LYS A 1 225 ? -3.656 11.726 -4.436 1.00 95.00 225 LYS A O 1
ATOM 1732 N N . ASP A 1 226 ? -3.052 9.650 -5.084 1.00 92.56 226 ASP A N 1
ATOM 1733 C CA . ASP A 1 226 ? -1.708 9.982 -5.524 1.00 92.56 226 ASP A CA 1
ATOM 1734 C C . ASP A 1 226 ? -1.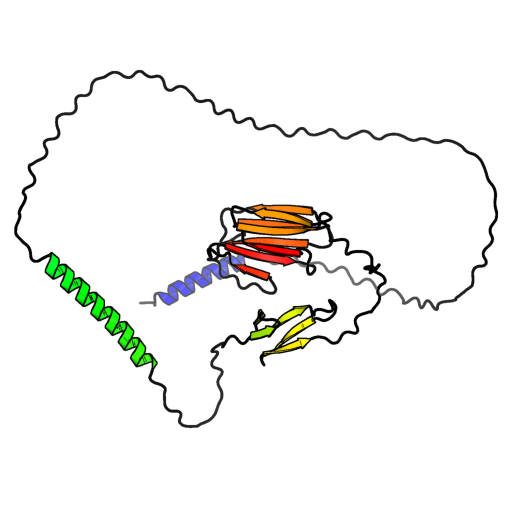568 9.668 -7.016 1.00 92.56 226 ASP A C 1
ATOM 1736 O O . ASP A 1 226 ? -1.559 8.515 -7.442 1.00 92.56 226 ASP A O 1
ATOM 1740 N N . ILE A 1 227 ? -1.470 10.723 -7.824 1.00 92.44 227 ILE A N 1
ATOM 1741 C CA . ILE A 1 227 ? -1.348 10.607 -9.281 1.00 92.44 227 ILE A CA 1
ATOM 1742 C C . ILE A 1 227 ? 0.071 10.199 -9.699 1.00 92.44 227 ILE A C 1
ATOM 1744 O O . ILE A 1 227 ? 0.243 9.587 -10.748 1.00 92.44 227 ILE A O 1
ATOM 1748 N N . LYS A 1 228 ? 1.094 10.526 -8.899 1.00 90.62 228 LYS A N 1
ATOM 1749 C CA . LYS A 1 228 ? 2.493 10.215 -9.221 1.00 90.62 228 LYS A CA 1
ATOM 1750 C C . LYS A 1 228 ? 2.740 8.711 -9.141 1.00 90.62 228 LYS A C 1
ATOM 1752 O O . LYS A 1 228 ? 3.415 8.165 -10.007 1.00 90.62 228 LYS A O 1
ATOM 1757 N N . TYR A 1 229 ? 2.197 8.072 -8.110 1.00 90.44 229 TYR A N 1
ATOM 1758 C CA . TYR A 1 229 ? 2.350 6.637 -7.867 1.00 90.44 229 TYR A CA 1
ATOM 1759 C C . TYR A 1 229 ? 1.114 5.821 -8.278 1.00 90.44 229 TYR A C 1
ATOM 1761 O O . TYR A 1 229 ? 1.130 4.598 -8.184 1.00 90.44 229 TYR A O 1
ATOM 1769 N N . GLY A 1 230 ? 0.058 6.485 -8.756 1.00 90.88 230 GLY A N 1
ATOM 1770 C CA . GLY A 1 230 ? -1.078 5.847 -9.414 1.00 90.88 230 GLY A CA 1
ATOM 1771 C C . GLY A 1 230 ? -1.975 5.043 -8.478 1.00 90.88 230 GLY A C 1
ATOM 1772 O O . GLY A 1 230 ? -2.386 3.949 -8.842 1.00 90.88 230 GLY A O 1
ATOM 1773 N N . TYR A 1 231 ? -2.290 5.548 -7.285 1.00 92.75 231 TYR A N 1
ATOM 1774 C CA . TYR A 1 231 ? -3.224 4.880 -6.374 1.00 92.75 231 TYR A CA 1
ATOM 1775 C C . TYR A 1 231 ? -4.211 5.844 -5.727 1.00 92.75 231 TYR A C 1
ATOM 1777 O O . TYR A 1 231 ? -4.025 7.063 -5.695 1.00 92.75 231 TYR A O 1
ATOM 1785 N N . GLN A 1 232 ? -5.290 5.279 -5.201 1.00 94.62 232 GLN A N 1
ATOM 1786 C CA . GLN A 1 232 ? -6.250 5.973 -4.367 1.00 94.62 232 GLN A CA 1
ATOM 1787 C C . GLN A 1 232 ? -6.727 5.089 -3.222 1.00 94.62 232 GLN A C 1
ATOM 1789 O O . GLN A 1 232 ? -6.812 3.866 -3.353 1.00 94.62 232 GLN A O 1
ATOM 1794 N N . PHE A 1 233 ? -7.092 5.730 -2.118 1.00 92.81 233 PHE A N 1
ATOM 1795 C CA . PHE A 1 233 ? -7.673 5.054 -0.974 1.00 92.81 233 PHE A CA 1
ATOM 1796 C C . PHE A 1 233 ? -8.733 5.898 -0.269 1.00 92.81 233 PHE A C 1
ATOM 1798 O O . PHE A 1 233 ? -8.743 7.126 -0.366 1.00 92.81 233 PHE A O 1
ATOM 1805 N N . GLU A 1 234 ? -9.640 5.234 0.435 1.00 93.44 234 GLU A N 1
ATOM 1806 C CA . GLU A 1 234 ? -10.638 5.875 1.290 1.00 93.44 234 GLU A CA 1
ATOM 1807 C C . GLU A 1 234 ? -10.205 5.833 2.756 1.00 93.44 234 GLU A C 1
ATOM 1809 O O . GLU A 1 234 ? -9.975 4.761 3.307 1.00 93.44 234 GLU A O 1
ATOM 1814 N N . CYS A 1 235 ? -10.117 7.007 3.384 1.00 91.94 235 CYS A N 1
ATOM 1815 C CA . CYS A 1 235 ? -9.842 7.169 4.812 1.00 91.94 235 CYS A CA 1
ATOM 1816 C C . CYS A 1 235 ? -11.081 7.805 5.476 1.00 91.94 235 CYS A C 1
ATOM 1818 O O . CYS A 1 235 ? -11.640 8.756 4.911 1.00 91.94 235 CYS A O 1
ATOM 1820 N N . PRO A 1 236 ? -11.563 7.295 6.625 1.00 92.31 236 PRO A N 1
ATOM 1821 C CA . PRO A 1 236 ? -12.731 7.847 7.309 1.00 92.31 236 PRO A CA 1
ATOM 1822 C C . PRO A 1 236 ? -12.550 9.334 7.630 1.00 92.31 236 PRO A C 1
ATOM 1824 O O . PRO A 1 236 ? -11.461 9.759 8.001 1.00 92.31 236 PRO A O 1
ATOM 1827 N N . ILE A 1 237 ? -13.607 10.148 7.529 1.00 90.69 237 ILE A N 1
ATOM 1828 C CA . ILE A 1 237 ? -13.493 11.599 7.792 1.00 90.69 237 ILE A CA 1
ATOM 1829 C C . ILE A 1 237 ? -13.156 11.935 9.251 1.00 90.69 237 ILE A C 1
ATOM 1831 O O . ILE A 1 237 ? -12.711 13.042 9.543 1.00 90.69 237 ILE A O 1
ATOM 1835 N N . THR A 1 238 ? -13.395 10.995 10.165 1.00 87.94 238 THR A N 1
ATOM 1836 C CA . THR A 1 238 ? -13.011 11.092 11.576 1.00 87.94 238 THR A CA 1
ATOM 1837 C C . THR A 1 238 ? -11.514 10.861 11.778 1.00 87.94 238 THR A C 1
ATOM 1839 O O . THR A 1 238 ? -10.958 11.322 12.772 1.00 87.94 238 THR A O 1
ATOM 1842 N N . PHE A 1 239 ? -10.857 10.201 10.823 1.00 92.38 239 PHE A N 1
ATOM 1843 C CA . PHE A 1 239 ? -9.427 9.946 10.828 1.00 92.38 239 PHE A CA 1
ATOM 1844 C C . PHE A 1 239 ? -8.698 11.116 10.166 1.00 92.38 239 PHE A C 1
ATOM 1846 O O . PHE A 1 239 ? -9.152 11.743 9.204 1.00 92.38 239 PHE A O 1
ATOM 1853 N N . LYS A 1 240 ? -7.519 11.422 10.689 1.00 92.75 240 LYS A N 1
ATOM 1854 C CA . LYS A 1 240 ? -6.608 12.417 10.143 1.00 92.75 240 LYS A CA 1
ATOM 1855 C C . LYS A 1 240 ? -5.669 11.737 9.160 1.00 92.75 240 LYS A C 1
ATOM 1857 O O . LYS A 1 240 ? -4.895 10.859 9.528 1.00 92.75 240 LYS A O 1
ATOM 1862 N N . TYR A 1 241 ? -5.707 12.206 7.922 1.00 93.94 241 TYR A N 1
ATOM 1863 C CA . TYR A 1 241 ? -4.677 11.908 6.936 1.00 93.94 241 TYR A CA 1
ATOM 1864 C C . TYR A 1 241 ? -3.436 12.778 7.175 1.00 93.94 241 TYR A C 1
ATOM 1866 O O . TYR A 1 241 ? -3.570 13.994 7.361 1.00 93.94 241 TYR A O 1
ATOM 1874 N N . GLN A 1 242 ? -2.242 12.187 7.118 1.00 92.69 242 GLN A N 1
ATOM 1875 C CA . GLN A 1 242 ? -0.970 12.899 7.247 1.00 92.69 242 GLN A CA 1
ATOM 1876 C C . GLN A 1 242 ? 0.073 12.369 6.256 1.00 92.69 242 GLN A C 1
ATOM 1878 O O . GLN A 1 242 ? 0.213 11.166 6.058 1.00 92.69 242 GLN A O 1
ATOM 1883 N N . LEU A 1 243 ? 0.843 13.279 5.656 1.00 92.62 243 LEU A N 1
ATOM 1884 C CA . LEU A 1 243 ? 2.063 12.935 4.926 1.00 92.62 243 LEU A CA 1
ATOM 1885 C C . LEU A 1 243 ? 3.223 12.930 5.926 1.00 92.62 243 LEU A C 1
ATOM 1887 O O . LEU A 1 243 ? 3.598 13.989 6.424 1.00 92.62 243 LEU A O 1
ATOM 1891 N N . VAL A 1 244 ? 3.774 11.755 6.216 1.00 90.62 244 VAL A N 1
ATOM 1892 C CA . VAL A 1 244 ? 4.830 11.577 7.224 1.00 90.62 244 VAL A CA 1
ATOM 1893 C C . VAL A 1 244 ? 6.206 11.897 6.647 1.00 90.62 244 VAL A C 1
ATOM 1895 O O . VAL A 1 244 ? 7.030 12.516 7.317 1.00 90.62 244 VAL A O 1
ATOM 1898 N N . GLY A 1 245 ? 6.467 11.517 5.394 1.00 87.00 245 GLY A N 1
ATOM 1899 C CA . GLY A 1 245 ? 7.763 11.777 4.774 1.00 87.00 245 GLY A CA 1
ATOM 1900 C C . GLY A 1 245 ? 7.828 11.455 3.288 1.00 87.00 245 GLY A C 1
ATOM 1901 O O . GLY A 1 245 ? 6.984 10.745 2.743 1.00 87.00 245 GLY A O 1
ATOM 1902 N N . THR A 1 246 ? 8.863 11.988 2.637 1.00 88.19 246 THR A N 1
ATOM 1903 C CA . THR A 1 246 ? 9.210 11.698 1.241 1.00 88.19 246 THR A CA 1
ATOM 1904 C C . THR A 1 246 ? 10.715 11.506 1.096 1.00 88.19 246 THR A C 1
ATOM 1906 O O . THR A 1 246 ? 11.483 12.265 1.689 1.00 88.19 246 THR A O 1
ATOM 1909 N N . SER A 1 247 ? 11.132 10.555 0.264 1.00 82.38 247 SER A N 1
ATOM 1910 C CA . SER A 1 247 ? 12.534 10.286 -0.075 1.00 82.38 247 SER A CA 1
ATOM 1911 C C . SER A 1 247 ? 12.756 10.390 -1.585 1.00 82.38 247 SER A C 1
ATOM 1913 O O . SER A 1 247 ? 11.830 10.215 -2.377 1.00 82.38 247 SER A O 1
ATOM 1915 N N . VAL A 1 248 ? 13.999 10.662 -1.989 1.00 78.44 248 VAL A N 1
ATOM 1916 C CA . VAL A 1 248 ? 14.464 10.515 -3.383 1.00 78.44 248 VAL A CA 1
ATOM 1917 C C . VAL A 1 248 ? 15.122 9.157 -3.637 1.00 78.44 248 VAL A C 1
ATOM 1919 O O . VAL A 1 248 ? 15.250 8.750 -4.788 1.00 78.44 248 VAL A O 1
ATOM 1922 N N . ASP A 1 249 ? 15.517 8.458 -2.573 1.00 74.44 249 ASP A N 1
ATOM 1923 C CA . ASP A 1 249 ? 16.083 7.111 -2.607 1.00 74.44 249 ASP A CA 1
ATOM 1924 C C . ASP A 1 249 ? 15.018 6.128 -2.115 1.00 74.44 249 ASP A C 1
ATOM 1926 O O . ASP A 1 249 ? 14.807 6.010 -0.907 1.00 74.44 249 ASP A O 1
ATOM 1930 N N . GLY A 1 250 ? 14.331 5.502 -3.077 1.00 63.34 250 GLY A N 1
ATOM 1931 C CA . GLY A 1 250 ? 13.252 4.526 -2.889 1.00 63.34 250 GLY A CA 1
ATOM 1932 C C . GLY A 1 250 ? 13.723 3.106 -2.591 1.00 63.34 250 GLY A C 1
ATOM 1933 O O . GLY A 1 250 ? 12.891 2.234 -2.349 1.00 63.34 250 GLY A O 1
ATOM 1934 N N . ASN A 1 251 ? 15.043 2.879 -2.649 1.00 66.69 251 ASN A N 1
ATOM 1935 C CA . ASN A 1 251 ? 15.647 1.563 -2.472 1.00 66.69 251 ASN A CA 1
ATOM 1936 C C . ASN A 1 251 ? 16.038 1.306 -1.017 1.00 66.69 251 ASN A C 1
ATOM 1938 O O . ASN A 1 251 ? 16.002 0.174 -0.540 1.00 66.69 251 ASN A O 1
ATOM 1942 N N . LYS A 1 252 ? 16.440 2.370 -0.312 1.00 69.38 252 LYS A N 1
ATOM 1943 C CA . LYS A 1 252 ? 16.808 2.325 1.108 1.00 69.38 252 LYS A CA 1
ATOM 1944 C C . LYS A 1 252 ? 15.706 2.854 2.025 1.00 69.38 252 LYS A C 1
ATOM 1946 O O . LYS A 1 252 ? 15.605 2.419 3.170 1.00 69.38 252 LYS A O 1
ATOM 1951 N N . PHE A 1 253 ? 14.905 3.793 1.531 1.00 78.00 253 PHE A N 1
ATOM 195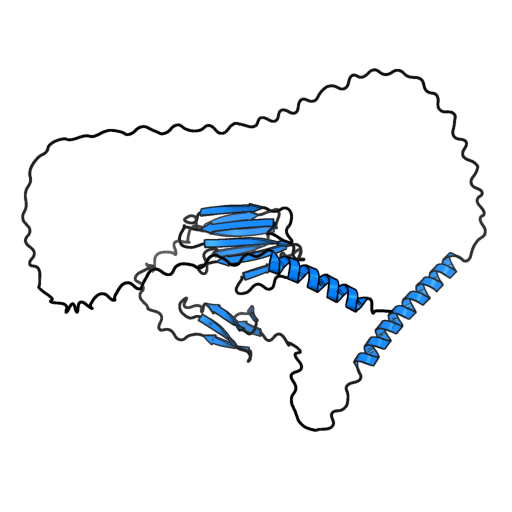2 C CA . PHE A 1 253 ? 13.795 4.406 2.249 1.00 78.00 253 PHE A CA 1
ATOM 1953 C C . PHE A 1 253 ? 12.561 4.437 1.349 1.00 78.00 253 PHE A C 1
ATOM 1955 O O . PHE A 1 253 ? 12.705 4.481 0.133 1.00 78.00 253 PHE A O 1
ATOM 1962 N N . PRO A 1 254 ? 11.344 4.456 1.901 1.00 83.69 254 PRO A N 1
ATOM 1963 C CA . PRO A 1 254 ? 10.161 4.670 1.083 1.00 83.69 254 PRO A CA 1
ATOM 1964 C C . PRO A 1 254 ? 10.221 6.050 0.412 1.00 83.69 254 PRO A C 1
ATOM 1966 O O . PRO A 1 254 ? 10.513 7.064 1.051 1.00 83.69 254 PRO A O 1
ATOM 1969 N N . TYR A 1 255 ? 9.887 6.111 -0.878 1.00 87.88 255 TYR A N 1
ATOM 1970 C CA . TYR A 1 255 ? 9.693 7.361 -1.615 1.00 87.88 255 TYR A CA 1
ATOM 1971 C C . TYR A 1 255 ? 8.651 8.260 -0.954 1.00 87.88 255 TYR A C 1
ATOM 1973 O O . TYR A 1 255 ? 8.734 9.488 -1.057 1.00 87.88 255 TYR A O 1
ATOM 1981 N N . LYS A 1 256 ? 7.656 7.652 -0.307 1.00 92.50 256 LYS A N 1
ATOM 1982 C CA . LYS A 1 256 ? 6.576 8.347 0.381 1.00 92.50 256 LYS A CA 1
ATOM 1983 C C . LYS A 1 256 ? 6.026 7.489 1.513 1.00 92.50 256 LYS A C 1
ATOM 1985 O O . LYS A 1 256 ? 5.863 6.286 1.330 1.00 92.50 256 LYS A O 1
ATOM 1990 N N . VAL A 1 257 ? 5.711 8.130 2.635 1.00 92.38 257 VAL A N 1
ATOM 1991 C CA . VAL A 1 257 ? 4.977 7.533 3.756 1.00 92.38 257 VAL A CA 1
ATOM 1992 C C . VAL A 1 257 ? 3.787 8.419 4.091 1.00 92.38 257 VAL A C 1
ATOM 1994 O O . VAL A 1 257 ? 3.951 9.612 4.357 1.00 92.38 257 VAL A O 1
ATOM 1997 N N . GLU A 1 258 ? 2.597 7.837 4.091 1.00 94.50 258 GLU A N 1
ATOM 1998 C CA . GLU A 1 258 ? 1.341 8.478 4.473 1.00 94.50 258 GLU A CA 1
ATOM 1999 C C . GLU A 1 258 ? 0.676 7.703 5.601 1.00 94.50 258 GLU A C 1
ATOM 2001 O O . GLU A 1 258 ? 0.848 6.492 5.712 1.00 94.50 258 GLU A O 1
ATOM 2006 N N . THR A 1 259 ? -0.115 8.388 6.419 1.00 94.50 259 THR A N 1
ATOM 2007 C CA . THR A 1 259 ? -0.893 7.757 7.482 1.00 94.50 259 THR A CA 1
ATOM 2008 C C . THR A 1 259 ? -2.343 8.219 7.476 1.00 94.50 259 THR A C 1
ATOM 2010 O O . THR A 1 259 ? -2.654 9.352 7.107 1.00 94.50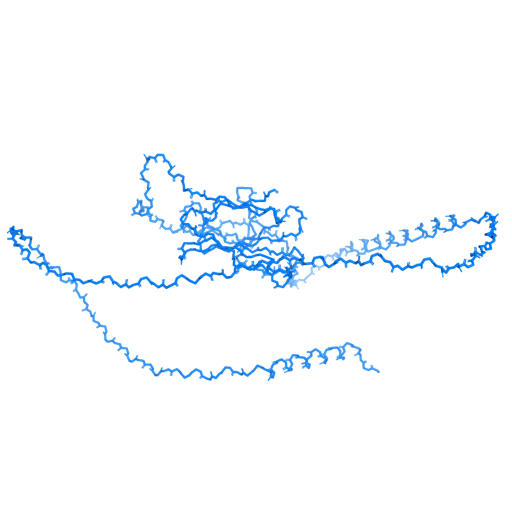 259 THR A O 1
ATOM 2013 N N . CYS A 1 260 ? -3.236 7.326 7.894 1.00 93.56 260 CYS A N 1
ATOM 2014 C CA . CYS A 1 260 ? -4.635 7.592 8.221 1.00 93.56 260 CYS A CA 1
ATOM 2015 C C . CYS A 1 260 ? -4.839 7.151 9.677 1.00 93.56 260 CYS A C 1
ATOM 2017 O O . CYS A 1 260 ? -4.693 5.968 9.976 1.00 93.56 260 CYS A O 1
ATOM 2019 N N . THR A 1 261 ? -5.095 8.090 10.594 1.00 92.75 261 THR A N 1
ATOM 2020 C CA . THR A 1 261 ? -5.155 7.793 12.038 1.00 92.75 261 THR A CA 1
ATOM 2021 C C . THR A 1 261 ? -6.108 8.701 12.808 1.00 92.75 261 THR A C 1
ATOM 2023 O O . THR A 1 261 ? -6.204 9.892 12.518 1.00 92.75 261 THR A O 1
ATOM 2026 N N . ASP A 1 262 ? -6.786 8.174 13.821 1.00 89.62 262 ASP A N 1
ATOM 2027 C CA . ASP A 1 262 ? -7.562 8.946 14.801 1.00 89.62 262 ASP A CA 1
ATOM 2028 C C . ASP A 1 262 ? -6.799 9.204 16.119 1.00 89.62 262 ASP A C 1
ATOM 2030 O O . ASP A 1 262 ? -7.268 9.963 16.967 1.00 89.62 262 ASP A O 1
ATOM 2034 N N . GLY A 1 263 ? -5.583 8.660 16.245 1.00 83.12 263 GLY A N 1
ATOM 2035 C CA . GLY A 1 263 ? -4.728 8.731 17.431 1.00 83.12 263 GLY A CA 1
ATOM 2036 C C . GLY A 1 263 ? -4.639 7.421 18.218 1.00 83.12 263 GLY A C 1
ATOM 2037 O O . GLY A 1 263 ? -3.682 7.259 18.970 1.00 83.12 263 GLY A O 1
ATOM 2038 N N . GLU A 1 264 ? -5.577 6.494 18.022 1.00 82.75 264 GLU A N 1
ATOM 2039 C CA . GLU A 1 264 ? -5.580 5.165 18.651 1.00 82.75 264 GLU A CA 1
ATOM 2040 C C . GLU A 1 264 ? -5.344 4.064 17.614 1.00 82.75 264 GLU A C 1
ATOM 2042 O O . GLU A 1 264 ? -4.573 3.136 17.844 1.00 82.75 264 GLU A O 1
ATOM 2047 N N . ALA A 1 265 ? -5.953 4.210 16.440 1.00 85.50 265 ALA A N 1
ATOM 2048 C CA . ALA A 1 265 ? -5.783 3.337 15.297 1.00 85.50 265 ALA A CA 1
ATOM 2049 C C . ALA A 1 265 ? -4.972 4.051 14.208 1.00 85.50 265 ALA A C 1
ATOM 2051 O O . ALA A 1 265 ? -5.190 5.235 13.921 1.00 85.50 265 ALA A O 1
ATOM 2052 N N . ILE A 1 266 ? -4.037 3.347 13.570 1.00 87.69 266 ILE A N 1
ATOM 2053 C CA . ILE A 1 266 ? -3.233 3.895 12.474 1.00 87.69 266 ILE A CA 1
ATOM 2054 C C . ILE A 1 266 ? -3.097 2.892 11.334 1.00 87.69 266 ILE A C 1
ATOM 2056 O O . ILE A 1 266 ? -2.820 1.712 11.537 1.00 87.69 266 ILE A O 1
ATOM 2060 N N . THR A 1 267 ? -3.266 3.394 10.113 1.00 91.00 267 THR A N 1
ATOM 2061 C CA . THR A 1 267 ? -2.779 2.734 8.903 1.00 91.00 267 THR A CA 1
ATOM 2062 C C . THR A 1 267 ? -1.664 3.561 8.302 1.00 91.00 267 THR A C 1
ATOM 2064 O O . THR A 1 267 ? -1.834 4.762 8.084 1.00 91.00 267 THR A O 1
ATOM 2067 N N . THR A 1 268 ? -0.545 2.913 8.005 1.00 92.19 268 THR A N 1
ATOM 2068 C CA . THR A 1 268 ? 0.606 3.487 7.313 1.00 92.19 268 THR A CA 1
ATOM 2069 C C . THR A 1 268 ? 0.679 2.925 5.901 1.00 92.19 268 THR A C 1
ATOM 2071 O O . THR A 1 268 ? 0.637 1.711 5.719 1.00 92.19 268 THR A O 1
ATOM 2074 N N . ILE A 1 269 ? 0.808 3.810 4.916 1.00 93.19 269 ILE A N 1
ATOM 2075 C CA . ILE A 1 269 ? 0.988 3.488 3.500 1.00 93.19 269 ILE A CA 1
ATOM 2076 C C . ILE A 1 269 ? 2.395 3.929 3.104 1.00 93.19 269 ILE A C 1
ATOM 2078 O O . ILE A 1 269 ? 2.714 5.118 3.172 1.00 93.19 269 ILE A O 1
ATOM 2082 N N . SER A 1 270 ? 3.226 2.987 2.674 1.00 91.38 270 SER A N 1
ATOM 2083 C CA . SER A 1 270 ? 4.608 3.236 2.260 1.00 91.38 270 SER A CA 1
ATOM 2084 C C . SER A 1 270 ? 4.805 2.860 0.796 1.00 91.38 270 SER A C 1
ATOM 2086 O O . SER A 1 270 ? 4.341 1.815 0.351 1.00 91.38 270 SER A O 1
ATOM 2088 N N . VAL A 1 271 ? 5.489 3.715 0.036 1.00 92.06 271 VAL A N 1
ATOM 2089 C CA . VAL A 1 271 ? 5.747 3.509 -1.398 1.00 92.06 271 VAL A CA 1
ATOM 2090 C C . VAL A 1 271 ? 7.234 3.269 -1.631 1.00 92.06 271 VAL A C 1
ATOM 2092 O O . VAL A 1 271 ? 8.048 4.136 -1.315 1.00 92.06 271 VAL A O 1
ATOM 2095 N N . TYR A 1 272 ? 7.580 2.142 -2.243 1.00 88.25 272 TYR A N 1
ATOM 2096 C CA . TYR A 1 272 ? 8.948 1.714 -2.546 1.00 88.25 272 TYR A CA 1
ATOM 2097 C C . TYR A 1 272 ? 9.166 1.527 -4.048 1.00 88.25 272 TYR A C 1
ATOM 2099 O O . TYR A 1 272 ? 8.212 1.429 -4.824 1.00 88.25 272 TYR A O 1
ATOM 2107 N N . ASP A 1 273 ? 10.431 1.460 -4.459 1.00 86.75 273 ASP A N 1
ATOM 2108 C CA . ASP A 1 273 ? 10.807 0.931 -5.772 1.00 86.75 273 ASP A CA 1
ATOM 2109 C C . ASP A 1 273 ? 10.584 -0.597 -5.801 1.00 86.75 273 ASP A C 1
ATOM 2111 O O . ASP A 1 273 ? 10.882 -1.303 -4.838 1.00 86.75 273 ASP A O 1
ATOM 2115 N N . ASN A 1 274 ? 10.064 -1.133 -6.906 1.00 81.25 274 ASN A N 1
ATOM 2116 C CA . ASN A 1 274 ? 9.835 -2.573 -7.080 1.00 81.25 274 ASN A CA 1
ATOM 2117 C C . ASN A 1 274 ? 11.126 -3.393 -7.286 1.00 81.25 274 ASN A C 1
ATOM 2119 O O . ASN A 1 274 ? 11.086 -4.616 -7.405 1.00 81.25 274 ASN A O 1
ATOM 2123 N N . THR A 1 275 ? 12.287 -2.744 -7.351 1.00 71.44 275 THR A N 1
ATOM 2124 C CA . THR A 1 275 ? 13.592 -3.417 -7.384 1.00 71.44 275 THR A CA 1
ATOM 2125 C C . THR A 1 275 ? 14.074 -3.877 -6.008 1.00 71.44 275 THR A C 1
ATOM 2127 O O . THR A 1 275 ? 15.038 -4.644 -5.932 1.00 71.44 275 THR A O 1
ATOM 2130 N N . VAL A 1 276 ? 13.409 -3.468 -4.922 1.00 62.78 276 VAL A N 1
ATOM 2131 C CA . VAL A 1 276 ? 13.806 -3.858 -3.569 1.00 62.78 276 VAL A CA 1
ATOM 2132 C C . VAL A 1 276 ? 13.158 -5.180 -3.173 1.00 62.78 276 VAL A C 1
ATOM 2134 O O . VAL A 1 276 ? 11.949 -5.273 -2.975 1.00 62.78 276 VAL A O 1
ATOM 2137 N N . ILE A 1 277 ? 13.980 -6.220 -3.020 1.00 54.50 277 ILE A N 1
ATOM 2138 C CA . ILE A 1 277 ? 13.557 -7.472 -2.389 1.00 54.50 277 ILE A CA 1
ATOM 2139 C C . ILE A 1 277 ? 13.582 -7.240 -0.888 1.00 54.50 277 ILE A C 1
ATOM 2141 O O . ILE A 1 277 ? 14.629 -7.333 -0.245 1.00 54.50 277 ILE A O 1
ATOM 2145 N N . HIS A 1 278 ? 12.428 -6.948 -0.322 1.00 57.47 278 HIS A N 1
ATOM 2146 C CA . HIS A 1 278 ? 12.284 -6.980 1.113 1.00 57.47 278 HIS A CA 1
ATOM 2147 C C . HIS A 1 278 ? 11.609 -8.279 1.555 1.00 57.47 278 HIS A C 1
ATOM 2149 O O . HIS A 1 278 ? 10.623 -8.727 0.976 1.00 57.47 278 HIS A O 1
ATOM 2155 N N . SER A 1 279 ? 12.159 -8.888 2.603 1.00 46.69 279 SER A N 1
ATOM 2156 C CA . SER A 1 279 ? 11.535 -9.999 3.316 1.00 46.69 279 SER A CA 1
ATOM 2157 C C . SER A 1 279 ? 10.680 -9.413 4.431 1.00 46.69 279 SER A C 1
ATOM 2159 O O . SER A 1 279 ? 11.115 -9.347 5.581 1.00 46.69 279 SER A O 1
ATOM 2161 N N . PHE A 1 280 ? 9.501 -8.910 4.090 1.00 52.69 280 PHE A N 1
ATOM 2162 C CA . PHE A 1 280 ? 8.595 -8.357 5.085 1.00 52.69 280 PHE A CA 1
ATOM 2163 C C . PHE A 1 280 ? 7.644 -9.436 5.601 1.00 52.69 280 PHE A C 1
ATOM 2165 O O . PHE A 1 280 ? 7.209 -10.307 4.852 1.00 52.69 280 PHE A O 1
ATOM 2172 N N . GLY A 1 281 ? 7.400 -9.411 6.914 1.00 52.88 281 GLY A N 1
ATOM 2173 C CA . GLY A 1 281 ? 6.413 -10.257 7.586 1.00 52.88 281 GLY A CA 1
ATOM 2174 C C . GLY A 1 281 ? 4.983 -9.834 7.239 1.00 52.88 281 GLY A C 1
ATOM 2175 O O . GLY A 1 281 ? 4.697 -9.523 6.092 1.00 52.88 281 GLY A O 1
ATOM 2176 N N . ASN A 1 282 ? 4.084 -9.821 8.226 1.00 53.25 282 ASN A N 1
ATOM 2177 C CA . ASN A 1 282 ? 2.646 -9.536 8.080 1.00 53.25 282 ASN A CA 1
ATOM 2178 C C . ASN A 1 282 ? 2.346 -8.111 7.553 1.00 53.25 282 ASN A C 1
ATOM 2180 O O . ASN A 1 282 ? 1.919 -7.242 8.309 1.00 53.25 282 ASN A O 1
ATOM 2184 N N . VAL A 1 283 ? 2.587 -7.860 6.269 1.00 65.62 283 VAL A N 1
ATOM 2185 C CA . VAL A 1 283 ? 2.359 -6.587 5.581 1.00 65.62 283 VAL A CA 1
ATOM 2186 C C . VAL A 1 283 ? 1.522 -6.876 4.343 1.00 65.62 283 VAL A C 1
ATOM 2188 O O . VAL A 1 283 ? 1.824 -7.801 3.587 1.00 65.62 283 VAL A O 1
ATOM 2191 N N . GLU A 1 284 ? 0.455 -6.105 4.128 1.00 72.25 284 GLU A N 1
ATOM 2192 C CA . GLU A 1 284 ? -0.287 -6.189 2.875 1.00 72.25 284 GLU A CA 1
ATOM 2193 C C . GLU A 1 284 ? 0.503 -5.437 1.800 1.00 72.25 284 GLU A C 1
ATOM 2195 O O . GLU A 1 284 ? 0.565 -4.204 1.787 1.00 72.25 284 GLU A O 1
ATOM 2200 N N . THR A 1 285 ? 1.148 -6.193 0.915 1.00 80.00 285 THR A N 1
ATOM 2201 C CA . THR A 1 285 ? 1.987 -5.651 -0.155 1.00 80.00 285 THR A CA 1
ATOM 2202 C C . THR A 1 285 ? 1.256 -5.735 -1.492 1.00 80.00 285 THR A C 1
ATOM 2204 O O . THR A 1 285 ? 0.848 -6.813 -1.926 1.00 80.00 285 THR A O 1
ATOM 2207 N N . GLN A 1 286 ? 1.129 -4.605 -2.188 1.00 84.00 286 GLN A N 1
ATOM 2208 C CA . GLN A 1 286 ? 0.533 -4.527 -3.520 1.00 84.00 286 GLN A CA 1
ATOM 2209 C C . GLN A 1 286 ? 1.532 -3.967 -4.538 1.00 84.00 286 GLN A C 1
ATOM 2211 O O . GLN A 1 286 ? 2.171 -2.939 -4.316 1.00 84.00 286 GLN A O 1
ATOM 2216 N N . ILE A 1 287 ? 1.659 -4.631 -5.687 1.00 85.12 287 ILE A N 1
ATOM 2217 C CA . ILE A 1 287 ? 2.551 -4.204 -6.773 1.00 85.12 287 ILE A CA 1
ATOM 2218 C C . ILE A 1 287 ? 1.753 -3.366 -7.770 1.00 85.12 287 ILE A C 1
ATOM 2220 O O . ILE A 1 287 ? 0.703 -3.793 -8.251 1.00 85.12 287 ILE A O 1
ATOM 2224 N N . SER A 1 288 ? 2.276 -2.187 -8.104 1.00 87.00 288 SER A N 1
ATOM 2225 C CA . SER A 1 288 ? 1.682 -1.299 -9.111 1.00 87.00 288 SER A CA 1
ATOM 2226 C C . SER A 1 288 ? 1.519 -1.975 -10.486 1.00 87.00 288 SER A C 1
ATOM 2228 O O . SER A 1 288 ? 2.348 -2.808 -10.868 1.00 87.00 288 SER A O 1
ATOM 2230 N N . PRO A 1 289 ? 0.497 -1.604 -11.287 1.00 86.75 289 PRO A N 1
ATOM 2231 C CA . PRO A 1 289 ? 0.253 -2.210 -12.599 1.00 86.75 289 PRO A CA 1
ATOM 2232 C C . PRO A 1 289 ? 1.426 -2.093 -13.580 1.00 86.75 289 PRO A C 1
ATOM 2234 O O . PRO A 1 289 ? 1.657 -2.999 -14.381 1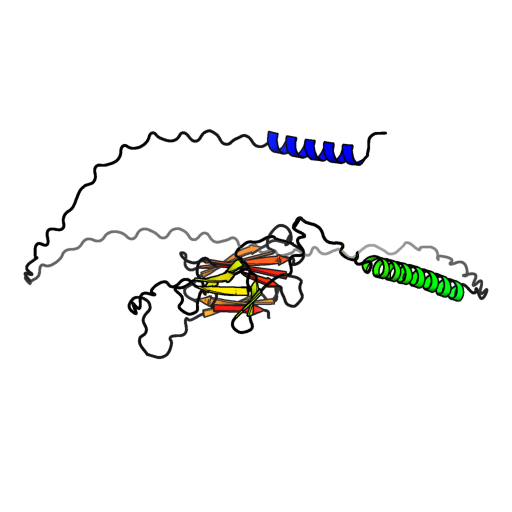.00 86.75 289 PRO A O 1
ATOM 2237 N N . ASP A 1 290 ? 2.189 -0.998 -13.512 1.00 87.06 290 ASP A N 1
ATOM 2238 C CA . ASP A 1 290 ? 3.378 -0.782 -14.341 1.00 87.06 290 ASP A CA 1
ATOM 2239 C C . ASP A 1 290 ? 4.655 -1.415 -13.758 1.00 87.06 290 ASP A C 1
ATOM 2241 O O . ASP A 1 290 ? 5.724 -1.312 -14.363 1.00 87.06 290 ASP A O 1
ATOM 2245 N N . LYS A 1 291 ? 4.534 -2.112 -12.617 1.00 84.81 291 LYS A N 1
ATOM 2246 C CA . LYS A 1 291 ? 5.597 -2.830 -11.903 1.00 84.81 291 LYS A CA 1
ATOM 2247 C C . LYS A 1 291 ? 6.789 -1.955 -11.516 1.00 84.81 291 LYS A C 1
ATOM 2249 O O . LYS A 1 291 ? 7.893 -2.479 -11.362 1.00 84.81 291 LYS A O 1
ATOM 2254 N N . LYS A 1 292 ? 6.601 -0.643 -11.368 1.00 86.31 292 LYS A N 1
ATOM 2255 C CA . LYS A 1 292 ? 7.671 0.258 -10.911 1.00 86.31 292 LYS A CA 1
ATOM 2256 C C . LYS A 1 292 ? 7.698 0.427 -9.407 1.00 86.31 292 LYS A C 1
ATOM 2258 O O . LYS A 1 292 ? 8.766 0.602 -8.836 1.00 86.31 292 LYS A O 1
ATOM 2263 N N . TYR A 1 293 ? 6.530 0.368 -8.785 1.00 88.25 293 TYR A N 1
ATOM 2264 C CA . TYR A 1 293 ? 6.360 0.644 -7.368 1.00 88.25 293 TYR A CA 1
ATOM 2265 C C . TYR A 1 293 ? 5.752 -0.536 -6.628 1.00 88.25 293 TYR A C 1
ATOM 2267 O O . TYR A 1 293 ? 4.900 -1.256 -7.166 1.00 88.25 293 TYR A O 1
ATOM 2275 N N . VAL A 1 294 ? 6.165 -0.670 -5.376 1.00 87.81 294 VAL A N 1
ATOM 2276 C CA . VAL A 1 294 ? 5.551 -1.533 -4.371 1.00 87.81 294 VAL A CA 1
ATOM 2277 C C . VAL A 1 294 ? 4.903 -0.634 -3.333 1.00 87.81 294 VAL A C 1
ATOM 2279 O O . VAL A 1 294 ? 5.514 0.335 -2.883 1.00 87.81 294 VAL A O 1
ATOM 2282 N N . ILE A 1 295 ? 3.656 -0.929 -2.987 1.00 89.31 295 ILE A N 1
ATOM 2283 C CA . ILE A 1 295 ? 2.915 -0.220 -1.952 1.00 89.31 295 ILE A CA 1
ATOM 2284 C C . ILE A 1 295 ? 2.692 -1.172 -0.795 1.00 89.31 295 ILE A C 1
ATOM 2286 O O . ILE A 1 295 ? 2.186 -2.277 -0.976 1.00 89.31 295 ILE A O 1
ATOM 2290 N N . GLU A 1 296 ? 3.065 -0.717 0.388 1.00 88.50 296 GLU A N 1
ATOM 2291 C CA . GLU A 1 296 ? 2.947 -1.468 1.624 1.00 88.50 296 GLU A CA 1
ATOM 2292 C C . GLU A 1 296 ? 1.963 -0.791 2.545 1.00 88.50 296 GLU A C 1
ATOM 2294 O O . GLU A 1 296 ? 2.085 0.404 2.823 1.00 88.50 296 GLU A O 1
ATOM 2299 N N . MET A 1 297 ? 1.000 -1.568 3.022 1.00 88.75 297 MET A N 1
ATOM 2300 C CA . MET A 1 297 ? 0.017 -1.110 3.984 1.00 88.75 297 MET A CA 1
ATOM 2301 C C . MET A 1 297 ? 0.148 -1.908 5.272 1.00 88.75 297 MET A C 1
ATOM 2303 O O . MET A 1 297 ? 0.052 -3.135 5.288 1.00 88.75 297 MET A O 1
ATOM 2307 N N . ILE A 1 298 ? 0.373 -1.177 6.359 1.00 87.81 298 ILE A N 1
ATOM 2308 C CA . ILE A 1 298 ? 0.446 -1.715 7.716 1.00 87.81 298 ILE A CA 1
ATOM 2309 C C . ILE A 1 298 ? -0.650 -1.032 8.514 1.00 87.81 298 ILE A C 1
ATOM 2311 O O . ILE A 1 298 ? -0.671 0.196 8.594 1.00 87.81 298 ILE A O 1
ATOM 2315 N N . SER A 1 299 ? -1.570 -1.814 9.067 1.00 84.94 299 SER A N 1
ATOM 2316 C CA . SER A 1 299 ? -2.719 -1.305 9.807 1.00 84.94 299 SER A CA 1
ATOM 2317 C C . SER A 1 299 ? -2.822 -1.993 11.157 1.00 84.94 299 SER A C 1
ATOM 2319 O O . SER A 1 299 ? -2.822 -3.221 11.213 1.00 84.94 299 SER A O 1
ATOM 2321 N N . ASP A 1 300 ? -2.955 -1.203 12.220 1.00 81.38 300 ASP A N 1
ATOM 2322 C CA . ASP A 1 300 ? -3.088 -1.721 13.588 1.00 81.38 300 ASP A CA 1
ATOM 2323 C C . ASP A 1 300 ? -4.469 -2.346 13.829 1.00 81.38 300 ASP A C 1
ATOM 2325 O O . ASP A 1 300 ? -4.616 -3.262 14.635 1.00 81.38 300 ASP A O 1
ATOM 2329 N N . TYR A 1 301 ? -5.475 -1.885 13.079 1.00 73.25 301 TYR A N 1
ATOM 2330 C CA . TYR A 1 301 ? -6.819 -2.453 13.060 1.00 73.25 301 TYR A CA 1
ATOM 2331 C C . TYR A 1 301 ? -7.246 -2.813 11.635 1.00 73.25 301 TYR A C 1
ATOM 2333 O O . TYR A 1 301 ? -6.880 -2.117 10.678 1.00 73.25 301 TYR A O 1
ATOM 2341 N N . PRO A 1 302 ? -8.049 -3.874 11.460 1.00 65.56 302 PRO A N 1
ATOM 2342 C CA . PRO A 1 302 ? -8.586 -4.227 10.156 1.00 65.56 302 PRO A CA 1
ATOM 2343 C C . PRO A 1 302 ? -9.536 -3.135 9.638 1.00 65.56 302 PRO A C 1
ATOM 2345 O O . PRO A 1 302 ? -10.273 -2.516 10.401 1.00 65.56 302 PRO A O 1
ATOM 2348 N N . ASN A 1 303 ? -9.560 -2.939 8.317 1.00 68.19 303 ASN A N 1
ATOM 2349 C CA . ASN A 1 303 ? -10.550 -2.117 7.602 1.00 68.19 303 ASN A CA 1
ATOM 2350 C C . ASN A 1 303 ? -10.568 -0.602 7.905 1.00 68.19 303 ASN A C 1
ATOM 2352 O O . ASN A 1 303 ? -11.553 0.057 7.569 1.00 68.19 303 ASN A O 1
ATOM 2356 N N . ILE A 1 304 ? -9.504 -0.016 8.475 1.00 78.00 304 ILE A N 1
ATOM 2357 C CA . ILE A 1 304 ? -9.386 1.457 8.577 1.00 78.00 304 ILE A CA 1
ATOM 2358 C C . ILE A 1 304 ? -9.443 2.083 7.176 1.00 78.00 304 ILE A C 1
ATOM 2360 O O . ILE A 1 304 ? -10.194 3.027 6.937 1.00 78.00 304 ILE A O 1
ATOM 2364 N N . ILE A 1 305 ? -8.677 1.528 6.233 1.00 81.31 305 ILE A N 1
ATOM 2365 C CA . ILE A 1 305 ? -8.809 1.845 4.812 1.00 81.31 305 ILE A CA 1
ATOM 2366 C C . ILE A 1 305 ? -9.864 0.911 4.219 1.00 81.31 305 ILE A C 1
ATOM 2368 O O . ILE A 1 305 ? -9.643 -0.289 4.086 1.00 81.31 305 ILE A O 1
ATOM 2372 N N . SER A 1 306 ? -11.017 1.467 3.848 1.00 73.81 306 SER A N 1
ATOM 2373 C CA . SER A 1 306 ? -12.165 0.692 3.352 1.00 73.81 306 SER A CA 1
ATOM 2374 C C . SER A 1 306 ? -12.055 0.306 1.875 1.00 73.81 306 SER A C 1
ATOM 2376 O O . SER A 1 306 ? -12.758 -0.587 1.401 1.00 73.81 306 SER A O 1
ATOM 2378 N N . SER A 1 307 ? -11.210 1.000 1.112 1.00 83.31 307 SER A N 1
ATOM 2379 C CA . SER A 1 307 ? -10.942 0.667 -0.283 1.00 83.31 307 SER A CA 1
ATOM 2380 C C . SER A 1 307 ? -9.603 1.234 -0.725 1.00 83.31 307 SER A C 1
ATOM 2382 O O . SER A 1 307 ? -9.442 2.445 -0.811 1.00 83.31 307 SER A O 1
ATOM 2384 N N . PHE A 1 308 ? -8.649 0.360 -1.030 1.00 89.75 308 PHE A N 1
ATOM 2385 C CA . PHE A 1 308 ? -7.401 0.716 -1.698 1.00 89.75 308 PHE A CA 1
ATOM 2386 C C . PHE A 1 308 ? -7.442 0.211 -3.142 1.00 89.75 308 PHE A C 1
ATOM 2388 O O . PHE A 1 308 ? -7.819 -0.939 -3.374 1.00 89.75 308 PHE A O 1
ATOM 2395 N N . LYS A 1 309 ? -7.104 1.060 -4.122 1.00 91.25 309 LYS A N 1
ATOM 2396 C CA . LYS A 1 309 ? -7.075 0.691 -5.549 1.00 91.25 309 LYS A CA 1
ATOM 2397 C C . LYS A 1 309 ? -6.012 1.474 -6.312 1.00 91.25 309 LYS A C 1
ATOM 2399 O O . LYS A 1 309 ? -5.824 2.665 -6.069 1.00 91.25 309 LYS A O 1
ATOM 2404 N N . PHE A 1 310 ? -5.397 0.833 -7.300 1.00 89.88 310 PHE A N 1
ATOM 2405 C CA . PHE A 1 310 ? -4.598 1.529 -8.308 1.00 89.88 310 PHE A CA 1
ATOM 2406 C C . PHE A 1 310 ? -5.487 2.310 -9.292 1.00 89.88 310 PHE A C 1
ATOM 2408 O O . PHE A 1 310 ? -6.651 1.952 -9.505 1.00 89.88 310 PHE A O 1
ATOM 2415 N N . LEU A 1 311 ? -4.940 3.401 -9.833 1.00 87.94 311 LEU A N 1
ATOM 2416 C CA . LEU A 1 311 ? -5.550 4.299 -10.821 1.00 87.94 311 LEU A CA 1
ATOM 2417 C C . LEU A 1 311 ? -5.274 3.850 -12.259 1.00 87.94 311 LEU A C 1
ATOM 2419 O O . LEU A 1 311 ? -4.198 3.261 -12.506 1.00 87.94 311 LEU A O 1
#

Foldseek 3Di:
DDDPVVVVVVVVVVVVVVVVVVDDPDPDDPDPPDDPDDDDDDDDDDDDDDDDDDDDDDDDDDDDDDDDDDDDDDDDDDPPDPPPDPDDDDPDDDDDDDDDDDDDDDDPPPPDPDCVVVVVVVVVVVVVVVVVVVVVVVVVVVPPDPDDDDDDDDDDDDPCPFAFADDPNDTHTAQDKDDDPLNPKIWGQHPVNDIDIDPDDDPPCCPPPHDPVDPPPPQAWDKDDDPVQFKIWTAGPLWDKDWPDADPAQQVAFRTWIWTGNPPKIKIKTKHALVHDDPDDPWDWDAAPVRGIIITIDIPDPCSTVDMDGD

pLDDT: mean 70.87, std 18.78, range [36.19, 96.44]

Secondary structure (DSSP, 8-state):
---HHHHHHHHHHHHHHHHHHH-PPPPP--PPP----PPP--------PPPP----------------PPPPP--PPP--------PPPP--------PPP--PPP--------THHHHHHHHHHHHHHHHHHHHHHHHHHTT-PPP----------------EEEETTEEEETT-EEE-TTSS-EEEE-TTS-EEE--------TTSS---SSS-----EEEEEETTTTEEEEEETTSEEEEEEE-S-TTTS-SEEEEEE-SSSEEEEEEEETT-----SS-EEEE-TTSSEEEEEEESSTTSSS-EEE-

Radius of gyration: 37.66 Å; chains: 1; bounding box: 87×93×105 Å